Protein AF-A0A797M3N9-F1 (afdb_monomer)

Secondary structure (DSSP, 8-state):
-HHHHTT-----TT--EEEETTEEEES-----EEEEEEEEE-HHHHHHHHHHHHHTT--EEEEEE--TTTTSTTTTTHHHHHHHHHHHH-TT-SEEEEEESSPPHHHHHHHHHHHHT-SS-EEEEETT-S--PPPBTTEEE-SSHHHHHHHHHHTTT--GGGS------HHHHHHHHHTS-TT-----

Solvent-accessible surface area (backbone atoms only — not comparable to full-atom values): 10200 Å² total; per-residue (Å²): 106,73,43,60,78,68,77,40,90,63,63,26,76,79,47,46,24,27,26,57,85,78,42,60,42,84,55,57,73,100,60,44,74,39,38,36,24,37,40,20,32,27,43,69,58,42,51,51,27,49,50,40,22,30,70,56,74,32,22,44,32,33,32,47,25,26,4,62,56,27,42,31,71,92,56,51,24,54,47,57,55,51,50,49,55,51,46,68,67,33,89,59,32,59,35,40,34,41,37,29,55,73,50,32,70,73,28,45,51,54,52,50,57,54,42,62,73,38,94,42,44,31,32,39,24,49,34,88,49,96,72,66,71,80,67,51,89,48,33,38,57,21,61,39,50,67,54,32,20,51,54,54,32,44,74,73,68,52,58,74,89,79,46,80,80,72,75,80,60,57,68,60,52,51,55,54,53,72,72,49,56,99,83,58,87,73,90,131

Radius of gyration: 17.81 Å; Cα contacts (8 Å, |Δi|>4): 380; chains: 1; bounding box: 41×42×50 Å

Organism: Escherichia coli (NCBI:txid562)

pLDDT: mean 94.71, std 5.01, range [71.0, 98.94]

Foldseek 3Di:
DVCVVVLHQDQDPQQQWWQAQNDIDHDADNAAAAAEEEEDLDHVQLRLLRVLLRQFVHHYNIHRHNHVCLLEPVNLVSNVLSVLVVLLPDPRHQEYEYEHEAGDPNSVVVSVVSQVPRPHQYEYEHEPDPDDDCADVSYHYDHGSNRSSLVRNVSVVDDPVPHDSVDDPVVVVVVVVVVDDPPRPDDD

Sequence (188 aa):
HLAHEKGLLMMGPDCGTAIINGAALCFGNAVRRGNIGIIGASGTGSQELSVRIHEFGGGISQLIGTGGRDMSEKIGGLMMLDAISMLEADPQTEIITLISKPPAPAVARKVLERARTCHKPVVVCFLGRESTPADEEGLQFARGTKEAALKAVLLTGVKKESLDLHPLNWQLIEEVRSRLTPQQKYIR

Structure (mmCIF, N/CA/C/O backbone):
data_AF-A0A797M3N9-F1
#
_entry.id   AF-A0A797M3N9-F1
#
loop_
_atom_site.group_PDB
_atom_site.id
_atom_site.type_symbol
_atom_site.label_atom_id
_atom_site.label_alt_id
_atom_site.label_comp_id
_atom_site.label_asym_id
_atom_site.label_entity_id
_atom_site.label_seq_id
_atom_site.pdbx_PDB_ins_code
_atom_site.Cartn_x
_atom_site.Cartn_y
_atom_site.Cartn_z
_atom_site.occupancy
_atom_site.B_iso_or_equiv
_atom_site.auth_seq_id
_atom_site.auth_comp_id
_atom_site.auth_asym_id
_atom_site.auth_atom_id
_atom_site.pdbx_PDB_model_num
ATOM 1 N N . HIS A 1 1 ? -12.343 18.740 3.114 1.00 77.38 1 HIS A N 1
ATOM 2 C CA . HIS A 1 1 ? -12.565 19.185 4.503 1.00 77.38 1 HIS A CA 1
ATOM 3 C C . HIS A 1 1 ? -13.876 18.645 5.071 1.00 77.38 1 HIS A C 1
ATOM 5 O O . HIS A 1 1 ? -13.783 17.814 5.955 1.00 77.38 1 HIS A O 1
ATOM 11 N N . LEU A 1 2 ? -15.054 18.939 4.500 1.00 92.88 2 LEU A N 1
ATOM 12 C CA . LEU A 1 2 ? -16.351 18.480 5.045 1.00 92.88 2 LEU A CA 1
ATOM 13 C C . LEU A 1 2 ? -16.461 16.975 5.384 1.00 92.88 2 LEU A C 1
ATOM 15 O O . LEU A 1 2 ? -16.989 16.627 6.433 1.00 92.88 2 LEU A O 1
ATOM 19 N N . ALA A 1 3 ? -15.998 16.076 4.505 1.00 92.25 3 ALA A N 1
ATOM 20 C CA . ALA A 1 3 ? -16.056 14.633 4.771 1.00 92.25 3 ALA A CA 1
ATOM 21 C C . ALA A 1 3 ? -15.186 14.238 5.977 1.00 92.25 3 ALA A C 1
ATOM 23 O O . ALA A 1 3 ? -15.682 13.607 6.903 1.00 92.25 3 ALA A O 1
ATOM 24 N N . HIS A 1 4 ? -13.937 14.712 6.005 1.00 90.75 4 HIS A N 1
ATOM 25 C CA . HIS A 1 4 ? -13.000 14.524 7.115 1.00 90.75 4 HIS A CA 1
ATOM 26 C C . HIS A 1 4 ? -13.569 15.035 8.447 1.00 90.75 4 HIS A C 1
ATOM 28 O O . HIS A 1 4 ? -13.583 14.309 9.434 1.00 90.75 4 HIS A O 1
ATOM 34 N N . GLU A 1 5 ? -14.133 16.246 8.463 1.00 93.75 5 GLU A N 1
ATOM 35 C CA . GLU A 1 5 ? -14.768 16.834 9.656 1.00 93.75 5 GLU A CA 1
ATOM 36 C C . GLU A 1 5 ? -15.951 16.006 10.175 1.00 93.75 5 GLU A C 1
ATOM 38 O O . GLU A 1 5 ? -16.278 16.051 11.358 1.00 93.75 5 GLU A O 1
ATOM 43 N N . LYS A 1 6 ? -16.599 15.238 9.294 1.00 94.56 6 LYS A N 1
ATOM 44 C CA . LYS A 1 6 ? -17.698 14.327 9.632 1.00 94.56 6 LYS A CA 1
ATOM 45 C C . LYS A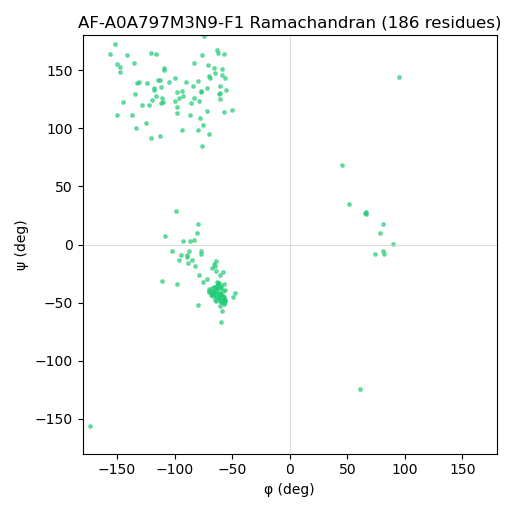 1 6 ? -17.235 12.896 9.923 1.00 94.56 6 LYS A C 1
ATOM 47 O O . LYS A 1 6 ? -18.088 12.038 10.129 1.00 94.56 6 LYS A O 1
ATOM 52 N N . GLY A 1 7 ? -15.929 12.623 9.911 1.00 90.38 7 GLY A N 1
ATOM 53 C CA . GLY A 1 7 ? -15.390 11.269 10.060 1.00 90.38 7 GLY A CA 1
ATOM 54 C C . GLY A 1 7 ? -15.758 10.337 8.900 1.00 90.38 7 GLY A C 1
ATOM 55 O O . GLY A 1 7 ? -15.871 9.129 9.087 1.00 90.38 7 GLY A O 1
ATOM 56 N N . LEU A 1 8 ? -15.996 10.891 7.709 1.00 93.38 8 LEU A N 1
ATOM 57 C CA . LEU A 1 8 ? -16.347 10.146 6.504 1.00 93.38 8 LEU A CA 1
ATOM 58 C C . LEU A 1 8 ? -15.158 10.070 5.549 1.00 93.38 8 LEU A C 1
ATOM 60 O O . LEU A 1 8 ? -14.476 11.064 5.293 1.00 93.38 8 LEU A O 1
ATOM 64 N N . LEU A 1 9 ? -14.980 8.900 4.939 1.00 90.94 9 LEU A N 1
ATOM 65 C CA . LEU A 1 9 ? -14.020 8.707 3.862 1.00 90.94 9 LEU A CA 1
ATOM 66 C C . LEU A 1 9 ? -14.595 9.244 2.544 1.00 90.94 9 LEU A C 1
ATOM 68 O O . LEU A 1 9 ? -15.648 8.800 2.085 1.00 90.94 9 LEU A O 1
ATOM 72 N N . MET A 1 10 ? -13.879 10.166 1.902 1.00 93.94 10 MET A N 1
ATOM 73 C CA . MET A 1 10 ? -14.192 10.646 0.556 1.00 93.94 10 MET A CA 1
ATOM 74 C C . MET A 1 10 ? -13.100 10.196 -0.409 1.00 93.94 10 MET A C 1
ATOM 76 O O . MET A 1 10 ? -12.102 10.889 -0.594 1.00 93.94 10 MET A O 1
ATOM 80 N N . MET A 1 11 ? -13.304 9.048 -1.055 1.00 93.31 11 MET A N 1
ATOM 81 C CA . MET A 1 11 ? -12.425 8.599 -2.137 1.00 93.31 11 MET A CA 1
ATOM 82 C C . MET A 1 11 ? -12.396 9.680 -3.224 1.00 93.31 11 MET A C 1
ATOM 84 O O . MET A 1 11 ? -13.431 10.020 -3.802 1.00 93.31 11 MET A O 1
ATOM 88 N N . GLY A 1 12 ? -11.229 10.297 -3.422 1.00 89.44 12 GLY A N 1
ATOM 89 C CA . GLY A 1 12 ? -11.108 11.530 -4.188 1.00 89.44 12 GLY A CA 1
ATOM 90 C C . GLY A 1 12 ? -11.530 11.387 -5.655 1.00 89.44 12 GLY A C 1
ATOM 91 O O . GLY A 1 12 ? -11.621 10.282 -6.189 1.00 89.44 12 GLY A O 1
ATOM 92 N N . PRO A 1 13 ? -11.754 12.512 -6.354 1.00 88.19 13 PRO A N 1
ATOM 93 C CA . PRO A 1 13 ? -12.007 12.494 -7.792 1.00 88.19 13 PRO A CA 1
ATOM 94 C C . PRO A 1 13 ? -10.859 11.789 -8.526 1.00 88.19 13 PRO A C 1
ATOM 96 O O . PRO A 1 13 ? -9.697 11.962 -8.148 1.00 88.19 13 PRO A O 1
ATOM 99 N N . ASP A 1 14 ? -11.195 11.040 -9.580 1.00 88.62 14 ASP A N 1
ATOM 100 C CA . ASP A 1 14 ? -10.261 10.153 -10.295 1.00 88.62 14 ASP A CA 1
ATOM 101 C C . ASP A 1 14 ? -9.764 8.959 -9.442 1.00 88.62 14 ASP A C 1
ATOM 103 O O . ASP A 1 14 ? -8.678 8.414 -9.642 1.00 88.62 14 ASP A O 1
ATOM 107 N N . CYS A 1 15 ? -10.551 8.534 -8.446 1.00 93.31 15 CYS A N 1
ATOM 108 C CA . CYS A 1 15 ? -10.376 7.240 -7.792 1.00 93.31 15 CYS A CA 1
ATOM 109 C C . CYS A 1 15 ? -10.985 6.132 -8.666 1.00 93.31 15 CYS A C 1
ATOM 111 O O . CYS A 1 15 ? -12.194 5.907 -8.667 1.00 93.31 15 CYS A O 1
ATOM 113 N N . GLY A 1 16 ? -10.132 5.450 -9.431 1.00 93.69 16 GLY A N 1
ATOM 114 C CA . GLY A 1 16 ? -10.549 4.357 -10.313 1.00 93.69 16 GLY A CA 1
ATOM 115 C C . GLY A 1 16 ? -10.561 2.966 -9.674 1.00 93.69 16 GLY A C 1
ATOM 116 O O . GLY A 1 16 ? -11.067 2.044 -10.303 1.00 93.69 16 GLY A O 1
ATOM 117 N N . THR A 1 17 ? -10.009 2.791 -8.468 1.00 96.88 17 THR A N 1
ATOM 118 C CA . THR A 1 17 ? -9.777 1.465 -7.868 1.00 96.88 17 THR A CA 1
ATOM 119 C C . THR A 1 17 ? -9.979 1.491 -6.359 1.00 96.88 17 THR A C 1
ATOM 121 O O . THR A 1 17 ? -9.280 2.222 -5.656 1.00 96.88 17 THR A O 1
ATOM 124 N N . ALA A 1 18 ? -10.882 0.641 -5.871 1.00 97.88 18 ALA A N 1
ATOM 125 C CA . ALA A 1 18 ? -11.017 0.282 -4.462 1.00 97.88 18 ALA A CA 1
ATOM 126 C C . ALA A 1 18 ? -11.492 -1.177 -4.320 1.00 97.88 18 ALA A C 1
ATOM 128 O O . ALA A 1 18 ? -12.165 -1.708 -5.204 1.00 97.88 18 ALA A O 1
ATOM 129 N N . ILE A 1 19 ? -11.148 -1.819 -3.203 1.00 98.38 19 ILE A N 1
ATOM 130 C CA . ILE A 1 19 ? -11.667 -3.129 -2.784 1.00 98.38 19 ILE A CA 1
ATOM 131 C C . ILE A 1 19 ? -12.042 -3.005 -1.311 1.00 98.38 19 ILE A C 1
ATOM 133 O O . ILE A 1 19 ? -11.170 -3.047 -0.446 1.00 98.38 19 ILE A O 1
ATOM 137 N N . ILE A 1 20 ? -13.327 -2.836 -1.018 1.00 97.69 20 ILE A N 1
ATOM 138 C CA . ILE A 1 20 ? -13.819 -2.604 0.342 1.00 97.69 20 ILE A CA 1
ATOM 139 C C . ILE A 1 20 ? -14.616 -3.823 0.786 1.00 97.69 20 ILE A C 1
ATOM 141 O O . ILE A 1 20 ? -15.569 -4.216 0.119 1.00 97.69 20 ILE A O 1
ATOM 145 N N . ASN A 1 21 ? -14.209 -4.461 1.884 1.00 95.69 21 ASN A N 1
ATOM 146 C CA . ASN A 1 21 ? -14.794 -5.715 2.376 1.00 95.69 21 ASN A CA 1
ATOM 147 C C . ASN A 1 21 ? -14.875 -6.812 1.295 1.00 95.69 21 ASN A C 1
ATOM 149 O O . ASN A 1 21 ? -15.816 -7.599 1.246 1.00 95.69 21 ASN A O 1
ATOM 153 N N . GLY A 1 22 ? -13.885 -6.846 0.397 1.00 96.00 22 GLY A N 1
ATOM 154 C CA . GLY A 1 22 ? -13.826 -7.781 -0.728 1.00 96.00 22 GLY A CA 1
ATOM 155 C C . GLY A 1 22 ? -14.655 -7.373 -1.950 1.00 96.00 22 GLY A C 1
ATOM 156 O O . GLY A 1 22 ? -14.503 -7.992 -2.999 1.00 96.00 22 GLY A O 1
ATOM 157 N N . ALA A 1 23 ? -15.475 -6.323 -1.861 1.00 96.94 23 ALA A N 1
ATOM 158 C CA . ALA A 1 23 ? -16.218 -5.789 -2.995 1.00 96.94 23 ALA A CA 1
ATOM 159 C C . ALA A 1 23 ? -15.358 -4.791 -3.780 1.00 96.94 23 ALA A C 1
ATOM 161 O O . ALA A 1 23 ? -14.894 -3.786 -3.237 1.00 96.94 23 ALA A O 1
ATOM 162 N N . ALA A 1 24 ? -15.157 -5.060 -5.069 1.00 96.25 24 ALA A N 1
ATOM 163 C CA . ALA A 1 24 ? -14.509 -4.121 -5.974 1.00 96.25 24 ALA A CA 1
ATOM 164 C C . ALA A 1 24 ? -15.440 -2.938 -6.284 1.00 96.25 24 ALA A C 1
ATOM 166 O O . ALA A 1 24 ? -16.613 -3.130 -6.603 1.00 96.25 24 ALA A O 1
ATOM 167 N N . LEU A 1 25 ? -14.899 -1.721 -6.233 1.00 95.81 25 LEU A N 1
ATOM 168 C CA . LEU A 1 25 ? -15.570 -0.502 -6.679 1.00 95.81 25 LEU A CA 1
ATOM 169 C C . LEU A 1 25 ? -14.779 0.073 -7.861 1.00 95.81 25 LEU A C 1
ATOM 171 O O . LEU A 1 25 ? -13.564 0.260 -7.758 1.00 95.81 25 LEU A O 1
ATOM 175 N N . CYS A 1 26 ? -15.468 0.350 -8.971 1.00 95.19 26 CYS A N 1
ATOM 176 C CA . CYS A 1 26 ? -14.861 0.698 -10.263 1.00 95.19 26 CYS A CA 1
ATOM 177 C C . CYS A 1 26 ? -13.968 -0.439 -10.807 1.00 95.19 26 CYS A C 1
ATOM 179 O O . CYS A 1 26 ? -14.441 -1.562 -10.976 1.00 95.19 26 CYS A O 1
ATOM 181 N N . PHE A 1 27 ? -12.696 -0.168 -11.110 1.00 94.94 27 PHE A N 1
ATOM 182 C CA . PHE A 1 27 ? -11.745 -1.175 -11.571 1.00 94.94 27 PHE A CA 1
ATOM 183 C C . PHE A 1 27 ? -11.092 -1.854 -10.370 1.00 94.94 27 PHE A C 1
ATOM 185 O O . PHE A 1 27 ? -10.287 -1.241 -9.669 1.00 94.94 27 PHE A O 1
ATOM 192 N N . GLY A 1 28 ? -11.401 -3.130 -10.158 1.00 92.56 28 GLY A N 1
ATOM 193 C CA . GLY A 1 28 ? -10.793 -3.954 -9.120 1.00 92.56 28 GLY A CA 1
ATOM 194 C C . GLY A 1 28 ? -10.539 -5.373 -9.610 1.00 92.56 28 GLY A C 1
ATOM 195 O O . GLY A 1 28 ? -11.080 -5.808 -10.626 1.00 92.56 28 GLY A O 1
ATOM 196 N N . ASN A 1 29 ? -9.690 -6.088 -8.881 1.00 95.06 29 ASN A N 1
ATOM 197 C CA . ASN A 1 29 ? -9.222 -7.411 -9.263 1.00 95.06 29 ASN A CA 1
ATOM 198 C C . ASN A 1 29 ? -9.783 -8.437 -8.274 1.00 95.06 29 ASN A C 1
ATOM 200 O O . ASN A 1 29 ? -9.838 -8.173 -7.072 1.00 95.06 29 ASN A O 1
ATOM 204 N N . ALA A 1 30 ? -10.179 -9.613 -8.764 1.00 96.50 30 AL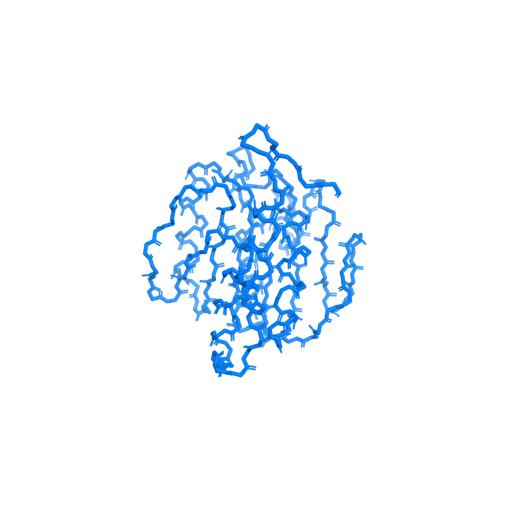A A N 1
ATOM 205 C CA . ALA A 1 30 ? -10.550 -10.730 -7.903 1.00 96.50 30 ALA A CA 1
ATOM 206 C C . ALA A 1 30 ? -9.285 -11.274 -7.219 1.00 96.50 30 ALA A C 1
ATOM 208 O O . ALA A 1 30 ? -8.537 -12.061 -7.794 1.00 96.50 30 ALA A O 1
ATOM 209 N N . VAL A 1 31 ? -9.022 -10.800 -6.003 1.00 97.75 31 VAL A N 1
ATOM 210 C CA . VAL A 1 31 ? -7.853 -11.165 -5.194 1.00 97.75 31 VAL A CA 1
ATOM 211 C C . VAL A 1 31 ? -8.282 -11.875 -3.915 1.00 97.75 31 VAL A C 1
ATOM 213 O O . VAL A 1 31 ? -9.445 -11.845 -3.513 1.00 97.75 31 VAL A O 1
ATOM 216 N N . ARG A 1 32 ? -7.327 -12.542 -3.263 1.00 97.56 32 ARG A N 1
ATOM 217 C CA . ARG A 1 32 ? -7.591 -13.306 -2.040 1.00 97.56 32 ARG A CA 1
ATOM 218 C C . ARG A 1 32 ? -7.906 -12.339 -0.907 1.00 97.56 32 ARG A C 1
ATOM 220 O O . ARG A 1 32 ? -7.289 -11.279 -0.826 1.00 97.56 32 ARG A O 1
ATOM 227 N N . ARG A 1 33 ? -8.828 -12.716 -0.020 1.00 98.25 33 ARG A N 1
ATOM 228 C CA . ARG A 1 33 ? -8.984 -12.047 1.279 1.00 98.25 33 ARG A CA 1
ATOM 229 C C . ARG A 1 33 ? -7.783 -12.378 2.163 1.00 98.25 33 ARG A C 1
ATOM 231 O O . ARG A 1 33 ? -7.250 -13.480 2.076 1.00 98.25 33 ARG A O 1
ATOM 238 N N . GLY A 1 34 ? -7.360 -11.425 2.982 1.00 98.19 34 GLY A N 1
ATOM 239 C CA . GLY A 1 34 ? -6.252 -11.589 3.921 1.00 98.19 34 GLY A CA 1
ATOM 240 C C . GLY A 1 34 ? -6.116 -10.378 4.835 1.00 98.19 34 GLY A C 1
ATOM 241 O O . GLY A 1 34 ? -7.089 -9.653 5.029 1.00 98.19 34 GLY A O 1
ATOM 242 N N . ASN A 1 35 ? -4.918 -10.176 5.373 1.00 98.69 35 ASN A N 1
ATOM 243 C CA . ASN A 1 35 ? -4.606 -9.212 6.428 1.00 98.69 35 ASN A CA 1
ATOM 244 C C . ASN A 1 35 ? -3.784 -7.997 5.954 1.00 98.69 35 ASN A C 1
ATOM 246 O O . ASN A 1 35 ? -3.354 -7.189 6.778 1.00 98.69 35 ASN A O 1
ATOM 250 N N . ILE A 1 36 ? -3.553 -7.846 4.644 1.00 98.88 36 ILE A N 1
ATOM 251 C CA . ILE A 1 36 ? -2.793 -6.717 4.092 1.00 98.88 36 ILE A CA 1
ATOM 252 C C . ILE A 1 36 ? -3.755 -5.642 3.584 1.00 98.88 36 ILE A C 1
ATOM 254 O O . ILE A 1 36 ? -4.524 -5.859 2.647 1.00 98.88 36 ILE A O 1
ATOM 258 N N . GLY A 1 37 ? -3.678 -4.458 4.175 1.00 98.88 37 GLY A N 1
ATOM 259 C CA . GLY A 1 37 ? -4.395 -3.274 3.734 1.00 98.88 37 GLY A CA 1
ATOM 260 C C . GLY A 1 37 ? -3.576 -2.460 2.734 1.00 98.88 37 GLY A C 1
ATOM 261 O O . GLY A 1 37 ? -2.372 -2.291 2.904 1.00 98.88 37 GLY A O 1
ATOM 262 N N . ILE A 1 38 ? -4.210 -1.927 1.693 1.00 98.88 38 ILE A N 1
ATOM 263 C CA . ILE A 1 38 ? -3.585 -1.058 0.690 1.00 98.88 38 ILE A CA 1
ATOM 264 C C . ILE A 1 38 ? -4.254 0.316 0.726 1.00 98.88 38 ILE A C 1
ATOM 266 O O . ILE A 1 38 ? -5.480 0.416 0.707 1.00 98.88 38 ILE A O 1
ATOM 270 N N . ILE A 1 39 ? -3.452 1.380 0.695 1.00 98.81 39 ILE A N 1
ATOM 271 C CA . ILE A 1 39 ? -3.923 2.758 0.526 1.00 98.81 39 ILE A CA 1
ATOM 272 C C . ILE A 1 39 ? -3.255 3.350 -0.711 1.00 98.81 39 ILE A C 1
ATOM 274 O O . ILE A 1 39 ? -2.028 3.427 -0.792 1.00 98.81 39 ILE A O 1
ATOM 278 N N . GLY A 1 40 ? -4.064 3.749 -1.691 1.00 97.94 40 GLY A N 1
ATOM 279 C CA . GLY A 1 40 ? -3.593 4.041 -3.038 1.00 97.94 40 GLY A CA 1
ATOM 280 C C . GLY A 1 40 ? -4.021 5.394 -3.594 1.00 97.94 40 GLY A C 1
ATOM 281 O O . GLY A 1 40 ? -5.198 5.619 -3.861 1.00 97.94 40 GLY A O 1
ATOM 282 N N . ALA A 1 41 ? -3.047 6.246 -3.926 1.00 97.31 41 ALA A N 1
ATOM 283 C CA . ALA A 1 41 ? -3.235 7.420 -4.792 1.00 97.31 41 ALA A CA 1
ATOM 284 C C . ALA A 1 41 ? -2.796 7.131 -6.248 1.00 97.31 41 ALA A C 1
ATOM 286 O O . ALA A 1 41 ? -2.314 8.006 -6.970 1.00 97.31 41 ALA A O 1
ATOM 287 N N . SER A 1 42 ? -2.895 5.866 -6.670 1.00 95.12 42 SER A N 1
ATOM 288 C CA . SER A 1 42 ? -2.571 5.381 -8.0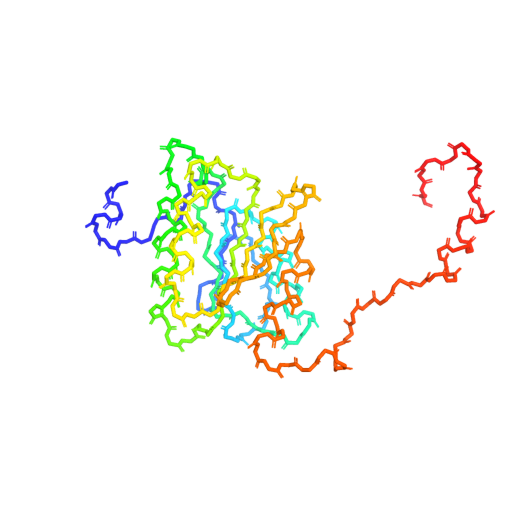17 1.00 95.12 42 SER A CA 1
ATOM 289 C C . SER A 1 42 ? -3.449 4.174 -8.348 1.00 95.12 42 SER A C 1
ATOM 291 O O . SER A 1 42 ? -3.273 3.128 -7.730 1.00 95.12 42 SER A O 1
ATOM 293 N N . GLY A 1 43 ? -4.383 4.295 -9.299 1.00 95.25 43 GLY A N 1
ATOM 294 C CA . GLY A 1 43 ? -5.329 3.219 -9.641 1.00 95.25 43 GLY A CA 1
ATOM 295 C C . GLY A 1 43 ? -4.628 1.940 -10.105 1.00 95.25 43 GLY A C 1
ATOM 296 O O . GLY A 1 43 ? -4.587 0.952 -9.376 1.00 95.25 43 GLY A O 1
ATOM 297 N N . THR A 1 44 ? -3.964 1.991 -11.263 1.00 95.62 44 THR A N 1
ATOM 298 C CA . THR A 1 44 ? -3.242 0.834 -11.825 1.00 95.62 44 THR A CA 1
ATOM 299 C C . THR A 1 44 ? -2.098 0.354 -10.935 1.00 95.62 44 THR A C 1
ATOM 301 O O . THR A 1 44 ? -1.858 -0.847 -10.847 1.00 95.62 44 THR A O 1
ATOM 304 N N . GLY A 1 45 ? -1.428 1.264 -10.217 1.00 96.69 45 GLY A N 1
ATOM 305 C CA . GLY A 1 45 ? -0.435 0.885 -9.212 1.00 96.69 45 GLY A CA 1
ATOM 306 C C . GLY A 1 45 ? -1.044 0.022 -8.103 1.00 96.69 45 GLY A C 1
ATOM 307 O O . GLY A 1 45 ? -0.461 -0.992 -7.733 1.00 96.69 45 GLY A O 1
ATOM 308 N N . SER A 1 46 ? -2.233 0.388 -7.615 1.00 98.00 46 SER A N 1
ATOM 309 C CA . SER A 1 46 ? -2.941 -0.369 -6.576 1.00 98.00 46 SER A CA 1
ATOM 310 C C . SER A 1 46 ? -3.461 -1.709 -7.094 1.00 98.00 46 SER A C 1
ATOM 312 O O . SER A 1 46 ? -3.369 -2.705 -6.381 1.00 98.00 46 SER A O 1
ATOM 314 N N . GLN A 1 47 ? -3.951 -1.761 -8.340 1.00 98.12 47 GLN A N 1
ATOM 315 C CA . GLN A 1 47 ? -4.346 -3.018 -8.982 1.00 98.12 47 GLN A CA 1
ATOM 316 C C . GLN A 1 47 ? -3.159 -3.980 -9.086 1.00 98.12 47 GLN A C 1
ATOM 318 O O . GLN A 1 47 ? -3.247 -5.101 -8.588 1.00 98.12 47 GLN A O 1
ATOM 323 N N . GLU A 1 48 ? -2.036 -3.530 -9.651 1.00 97.81 48 GLU A N 1
ATOM 324 C CA . GLU A 1 48 ? -0.816 -4.336 -9.771 1.00 97.81 48 GLU A CA 1
ATOM 325 C C . GLU A 1 48 ? -0.336 -4.815 -8.398 1.00 97.81 48 GLU A C 1
ATOM 327 O O . GLU A 1 48 ? -0.078 -5.999 -8.211 1.00 97.81 48 GLU A O 1
ATOM 332 N N . LEU A 1 49 ? -0.272 -3.921 -7.407 1.00 98.38 49 LEU A N 1
ATOM 333 C CA . LEU A 1 49 ? 0.127 -4.277 -6.046 1.00 98.38 49 LEU A CA 1
ATOM 334 C C . LEU A 1 49 ? -0.784 -5.360 -5.444 1.00 98.38 49 LEU A C 1
ATOM 336 O O . LEU A 1 49 ? -0.283 -6.328 -4.876 1.00 98.38 49 LEU A O 1
ATOM 340 N N . SER A 1 50 ? -2.106 -5.236 -5.606 1.00 98.56 50 SER A N 1
ATOM 341 C CA . SER A 1 50 ? -3.064 -6.230 -5.106 1.00 98.56 50 SER A CA 1
ATOM 342 C C . SER A 1 50 ? -2.890 -7.602 -5.765 1.00 98.56 50 SER A C 1
ATOM 344 O O . SER A 1 50 ? -2.957 -8.628 -5.087 1.00 98.56 50 SER A O 1
ATOM 346 N N . VAL A 1 51 ? -2.600 -7.626 -7.071 1.00 98.06 51 VAL A N 1
ATOM 347 C CA . VAL A 1 51 ? -2.335 -8.861 -7.816 1.00 98.06 51 VAL A CA 1
ATOM 348 C C . VAL A 1 51 ? -1.010 -9.473 -7.401 1.00 98.06 51 VAL A C 1
ATOM 350 O O . VAL A 1 51 ? -0.963 -10.679 -7.226 1.00 98.06 51 VAL A O 1
ATOM 353 N N . ARG A 1 52 ? 0.045 -8.682 -7.188 1.00 97.50 52 ARG A N 1
ATOM 354 C CA . ARG A 1 52 ? 1.342 -9.198 -6.719 1.00 97.50 52 ARG A CA 1
ATOM 355 C C . ARG A 1 52 ? 1.265 -9.769 -5.310 1.00 97.50 52 ARG A C 1
ATOM 357 O O . ARG A 1 52 ? 1.830 -10.824 -5.050 1.00 97.50 52 ARG A O 1
ATOM 364 N N . ILE A 1 53 ? 0.537 -9.111 -4.408 1.00 98.31 53 ILE A N 1
ATOM 365 C CA . ILE A 1 53 ? 0.280 -9.658 -3.068 1.00 98.31 53 ILE A CA 1
ATOM 366 C C . ILE A 1 53 ? -0.463 -10.989 -3.184 1.00 98.31 53 ILE A C 1
ATOM 368 O O . ILE A 1 53 ? -0.090 -11.953 -2.519 1.00 98.31 53 ILE A O 1
ATOM 372 N N . HIS A 1 54 ? -1.471 -11.064 -4.060 1.00 97.31 54 HIS A N 1
ATOM 373 C CA . HIS A 1 54 ? -2.123 -12.328 -4.369 1.00 97.31 54 HIS A CA 1
ATOM 374 C C . HIS A 1 54 ? -1.102 -13.334 -4.929 1.00 97.31 54 HIS A C 1
ATOM 376 O O . HIS A 1 54 ? -0.906 -14.384 -4.344 1.00 97.31 54 HIS A O 1
ATOM 382 N N . GLU A 1 55 ? -0.389 -13.057 -6.006 1.00 95.50 55 GLU A N 1
ATOM 383 C CA . GLU A 1 55 ? 0.606 -13.960 -6.606 1.00 95.50 55 GLU A CA 1
ATOM 384 C C . GLU A 1 55 ? 1.584 -14.552 -5.570 1.00 95.50 55 GLU A C 1
ATOM 386 O O . GLU A 1 55 ? 1.778 -15.762 -5.537 1.00 95.50 55 GLU A O 1
ATOM 391 N N . PHE A 1 56 ? 2.064 -13.744 -4.620 1.00 96.19 56 PHE A N 1
ATOM 392 C CA . PHE A 1 56 ? 2.928 -14.181 -3.515 1.00 96.19 56 PHE A CA 1
ATOM 393 C C . PHE A 1 56 ? 2.202 -14.860 -2.337 1.00 96.19 56 PHE A C 1
ATOM 395 O O . PHE A 1 56 ? 2.744 -14.973 -1.245 1.00 96.19 56 PHE A O 1
ATOM 402 N N . GLY A 1 57 ? 0.967 -15.318 -2.518 1.00 94.25 57 GLY A N 1
ATOM 403 C CA . GLY A 1 57 ? 0.215 -16.065 -1.502 1.00 94.25 57 GLY A CA 1
ATOM 404 C C . GLY A 1 57 ? -0.457 -15.215 -0.416 1.00 94.25 57 GLY A C 1
ATOM 405 O O . GLY A 1 57 ? -1.243 -15.753 0.359 1.00 94.25 57 GLY A O 1
ATOM 406 N N . GLY A 1 58 ? -0.236 -13.899 -0.389 1.00 96.94 58 GLY A N 1
ATOM 407 C CA . GLY A 1 58 ? -0.910 -12.977 0.527 1.00 96.94 58 GLY A CA 1
ATOM 408 C C . GLY A 1 58 ? -2.367 -12.684 0.151 1.00 96.94 58 GLY A C 1
ATOM 409 O O . GLY A 1 58 ? -2.900 -13.162 -0.856 1.00 96.94 58 GLY A O 1
ATOM 410 N N . GLY A 1 59 ? -3.033 -11.859 0.956 1.00 97.94 59 GLY A N 1
ATOM 411 C CA . GLY A 1 59 ? -4.421 -11.469 0.717 1.00 97.94 59 GLY A CA 1
ATOM 412 C C . GLY A 1 59 ? -4.742 -10.074 1.236 1.00 97.94 59 GLY A C 1
ATOM 413 O O . GLY A 1 59 ? -4.087 -9.567 2.144 1.00 97.94 59 GLY A O 1
ATOM 414 N N . ILE A 1 60 ? -5.765 -9.465 0.643 1.00 98.75 60 ILE A N 1
ATOM 415 C CA . ILE A 1 60 ? -6.149 -8.076 0.877 1.00 98.75 60 ILE A CA 1
ATOM 416 C C . ILE A 1 60 ? -7.267 -7.995 1.915 1.00 98.75 60 ILE A C 1
ATOM 418 O O . ILE A 1 60 ? -8.325 -8.610 1.735 1.00 98.75 60 ILE A O 1
ATOM 422 N N . SER A 1 61 ? -7.053 -7.204 2.968 1.00 98.75 61 SER A N 1
ATOM 423 C CA . SER A 1 61 ? -8.091 -6.821 3.932 1.00 98.75 61 SER A CA 1
ATOM 424 C C . SER A 1 61 ? -8.942 -5.692 3.355 1.00 98.75 61 SER A C 1
ATOM 426 O O . SER A 1 61 ? -10.158 -5.820 3.237 1.00 98.75 61 SER A O 1
ATOM 428 N N . GLN A 1 62 ? -8.314 -4.617 2.894 1.00 98.62 62 GLN A N 1
ATOM 429 C CA . GLN A 1 62 ? -8.956 -3.472 2.256 1.00 98.62 62 GLN A CA 1
ATOM 430 C C . GLN A 1 62 ? -8.011 -2.885 1.205 1.00 98.62 62 GLN A C 1
ATOM 432 O O . GLN A 1 62 ? -6.796 -2.906 1.375 1.00 98.62 62 GLN A O 1
ATOM 437 N N . LEU A 1 63 ? -8.556 -2.315 0.136 1.00 98.69 63 LEU A N 1
ATOM 438 C CA . LEU A 1 63 ? -7.839 -1.440 -0.786 1.00 98.69 63 LEU A CA 1
ATOM 439 C C . LEU A 1 63 ? -8.620 -0.132 -0.869 1.00 98.69 63 LEU A C 1
ATOM 441 O O . LEU A 1 63 ? -9.671 -0.067 -1.506 1.00 98.69 63 LEU A O 1
ATOM 445 N N . ILE A 1 64 ? -8.100 0.906 -0.222 1.00 98.50 64 ILE A N 1
ATOM 446 C CA . ILE A 1 64 ? -8.704 2.235 -0.185 1.00 98.50 64 ILE A CA 1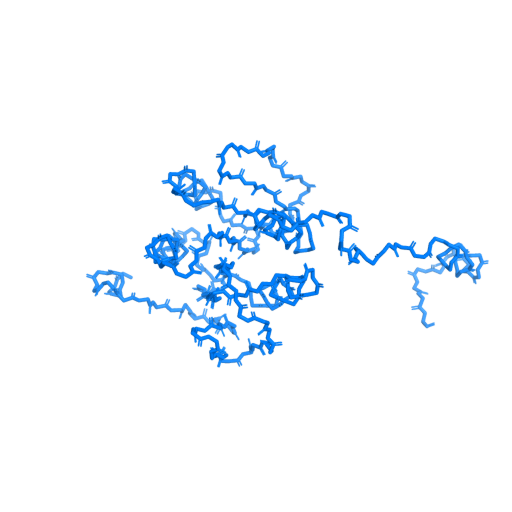
ATOM 447 C C . ILE A 1 64 ? -8.025 3.123 -1.226 1.00 98.50 64 ILE A C 1
ATOM 449 O O . ILE A 1 64 ? -6.852 3.476 -1.098 1.00 98.50 64 ILE A O 1
ATOM 453 N N . GLY A 1 65 ? -8.771 3.513 -2.258 1.00 98.00 65 GLY A N 1
ATOM 454 C CA . GLY A 1 65 ? -8.318 4.509 -3.221 1.00 98.00 65 GLY A CA 1
ATOM 455 C C . GLY A 1 65 ? -8.564 5.931 -2.710 1.00 98.00 65 GLY A C 1
ATOM 456 O O . GLY A 1 65 ? -9.690 6.292 -2.384 1.00 98.00 65 GLY A O 1
ATOM 457 N N . THR A 1 66 ? -7.531 6.773 -2.671 1.00 97.00 66 THR A N 1
ATOM 458 C CA . THR A 1 66 ? -7.641 8.155 -2.159 1.00 97.00 66 THR A CA 1
ATOM 459 C C . THR A 1 66 ? -7.858 9.195 -3.262 1.00 97.00 66 THR A C 1
ATOM 461 O O . THR A 1 66 ? -8.277 10.318 -2.987 1.00 97.00 66 THR A O 1
ATOM 464 N N . GLY A 1 67 ? -7.644 8.807 -4.524 1.00 94.50 67 GLY A N 1
ATOM 465 C CA . GLY A 1 67 ? -7.732 9.669 -5.706 1.00 94.50 67 GLY A CA 1
ATOM 466 C C . GLY A 1 67 ? -6.373 10.249 -6.114 1.00 94.50 67 GLY A C 1
ATOM 467 O O . GLY A 1 67 ? -5.534 10.586 -5.279 1.00 94.50 67 GLY A O 1
ATOM 468 N N . GLY A 1 68 ? -6.136 10.390 -7.423 1.00 92.62 68 GLY A N 1
ATOM 469 C CA . GLY A 1 68 ? -4.800 10.679 -7.973 1.00 92.62 68 GLY A CA 1
ATOM 470 C C . GLY A 1 68 ? -4.179 12.026 -7.572 1.00 92.62 68 GLY A C 1
ATOM 471 O O . GLY A 1 68 ? -2.981 12.231 -7.758 1.00 92.62 68 GLY A O 1
ATOM 472 N N . ARG A 1 69 ? -4.974 12.950 -7.017 1.00 94.62 69 ARG A N 1
ATOM 473 C CA . ARG A 1 69 ? -4.532 14.290 -6.583 1.00 94.62 69 ARG A CA 1
ATOM 474 C C . ARG A 1 69 ? -4.325 14.417 -5.076 1.00 94.62 69 ARG A C 1
ATOM 476 O O . ARG A 1 69 ? -3.868 15.471 -4.635 1.00 94.62 69 ARG A O 1
ATOM 483 N N . ASP A 1 70 ? -4.652 13.389 -4.296 1.00 97.12 70 ASP A N 1
ATOM 484 C CA . ASP A 1 70 ? -4.611 13.451 -2.831 1.00 97.12 70 ASP A CA 1
ATOM 485 C C . ASP A 1 70 ? -3.209 13.809 -2.313 1.00 97.12 70 ASP A C 1
ATOM 487 O O . ASP A 1 70 ? -3.050 14.681 -1.467 1.00 97.12 70 ASP A O 1
ATOM 491 N N . MET A 1 71 ? -2.169 13.254 -2.941 1.00 96.94 71 MET A N 1
ATOM 492 C CA . MET A 1 71 ? -0.763 13.480 -2.579 1.00 96.94 71 MET A CA 1
ATOM 493 C C . MET A 1 71 ? -0.158 14.800 -3.110 1.00 96.94 71 MET A C 1
ATOM 495 O O . MET A 1 71 ? 1.060 14.996 -3.052 1.00 96.94 71 MET A O 1
ATOM 499 N N . SER A 1 72 ? -0.982 15.703 -3.651 1.00 96.62 72 SER A N 1
ATOM 500 C CA . SER A 1 72 ? -0.557 17.045 -4.072 1.00 96.62 72 SER A CA 1
ATOM 501 C C . SER A 1 72 ? -0.534 18.025 -2.899 1.00 96.62 72 SER A C 1
ATOM 503 O O . SER A 1 72 ? -1.281 17.866 -1.937 1.00 96.62 72 SER A O 1
ATOM 505 N N . GLU A 1 73 ? 0.263 19.090 -2.999 1.00 96.31 73 GLU A N 1
ATOM 506 C CA . GLU A 1 73 ? 0.330 20.136 -1.967 1.00 96.31 73 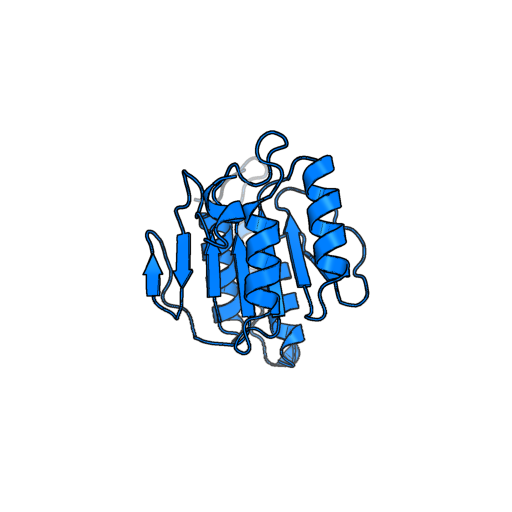GLU A CA 1
ATOM 507 C C . GLU A 1 73 ? -1.026 20.816 -1.723 1.00 96.31 73 GLU A C 1
ATOM 509 O O . GLU A 1 73 ? -1.383 21.091 -0.583 1.00 96.31 73 GLU A O 1
ATOM 514 N N . LYS A 1 74 ? -1.830 20.992 -2.781 1.00 95.88 74 LYS A N 1
ATOM 515 C CA . LYS A 1 74 ? -3.168 21.594 -2.695 1.00 95.88 74 LYS A CA 1
ATOM 516 C C . LYS A 1 74 ? -4.142 20.783 -1.830 1.00 95.88 74 LYS A C 1
ATOM 518 O O . LYS A 1 74 ? -5.033 21.372 -1.228 1.00 95.88 74 LYS A O 1
ATOM 523 N N . ILE A 1 75 ? -4.026 19.452 -1.825 1.00 95.50 75 ILE A N 1
ATOM 524 C CA . ILE A 1 75 ? -4.929 18.566 -1.069 1.00 95.50 75 ILE A CA 1
ATOM 525 C C . ILE A 1 75 ? -4.317 18.147 0.271 1.00 95.50 75 ILE A C 1
ATOM 527 O O . ILE A 1 75 ? -5.032 18.012 1.261 1.00 95.50 75 ILE A O 1
ATOM 531 N N . GLY A 1 76 ? -2.996 17.979 0.326 1.00 96.50 76 GLY A N 1
ATOM 532 C CA . GLY A 1 76 ? -2.271 17.751 1.573 1.00 96.50 76 GLY A CA 1
ATOM 533 C C . GLY A 1 76 ? -2.298 16.310 2.091 1.00 96.50 76 GLY A C 1
ATOM 534 O O . GLY A 1 76 ? -2.024 16.104 3.276 1.00 96.50 76 GLY A O 1
ATOM 535 N N . GLY A 1 77 ? -2.631 15.329 1.244 1.00 96.94 77 GLY A N 1
ATOM 536 C CA . GLY A 1 77 ? -2.677 13.905 1.599 1.00 96.94 77 GLY A CA 1
ATOM 537 C C . GLY A 1 77 ? -3.759 13.563 2.618 1.00 96.94 77 GLY A C 1
ATOM 538 O O . GLY A 1 77 ? -3.572 12.650 3.418 1.00 96.94 77 GLY A O 1
ATOM 539 N N . LEU A 1 78 ? -4.847 14.337 2.656 1.00 96.31 78 LEU A N 1
ATOM 540 C CA . LEU A 1 78 ? -5.877 14.224 3.687 1.00 96.31 78 LEU A CA 1
ATOM 541 C C . LEU A 1 78 ? -6.472 12.811 3.739 1.00 96.31 78 LEU A C 1
ATOM 543 O O . LEU A 1 78 ? -6.555 12.227 4.814 1.00 96.31 78 LEU A O 1
ATOM 547 N N . MET A 1 79 ? -6.824 12.241 2.584 1.00 97.00 79 MET A N 1
ATOM 548 C CA . MET A 1 79 ? -7.451 10.918 2.538 1.00 97.00 79 MET A CA 1
ATOM 549 C C . MET A 1 79 ? -6.449 9.793 2.783 1.00 97.00 79 MET A C 1
ATOM 551 O O . MET A 1 79 ? -6.811 8.798 3.401 1.00 97.00 79 MET A O 1
ATOM 555 N N . MET A 1 80 ? -5.188 9.947 2.372 1.00 98.12 80 MET A N 1
ATOM 556 C CA . MET A 1 80 ? -4.108 9.026 2.742 1.00 98.12 80 MET A CA 1
ATOM 557 C C . MET A 1 80 ? -3.956 8.928 4.267 1.00 98.12 80 MET A C 1
ATOM 559 O O . MET A 1 80 ? -3.880 7.830 4.806 1.00 98.12 80 MET A O 1
ATOM 563 N N . LEU A 1 81 ? -3.950 10.062 4.971 1.00 98.00 81 LEU A N 1
ATOM 564 C CA . LEU A 1 81 ? -3.802 10.107 6.431 1.00 98.00 81 LEU A CA 1
ATOM 565 C C . LEU A 1 81 ? -5.014 9.516 7.165 1.00 98.00 81 LEU A C 1
ATOM 567 O O . LEU A 1 81 ? -4.846 8.766 8.132 1.00 98.00 81 LEU A O 1
ATOM 571 N N . ASP A 1 82 ? -6.221 9.825 6.693 1.00 97.75 82 ASP A N 1
ATOM 572 C CA . ASP A 1 82 ? -7.453 9.256 7.243 1.00 97.75 82 ASP A CA 1
ATOM 573 C C . ASP A 1 82 ? -7.498 7.742 7.018 1.00 97.75 82 ASP A C 1
ATOM 575 O O . ASP A 1 82 ? -7.756 6.984 7.951 1.00 97.75 82 ASP A O 1
ATOM 579 N N . ALA A 1 83 ? -7.152 7.284 5.812 1.00 98.31 83 ALA A N 1
ATOM 580 C CA . ALA A 1 83 ? -7.106 5.867 5.484 1.00 98.31 83 ALA A CA 1
ATOM 581 C C . ALA A 1 83 ? -6.060 5.106 6.316 1.00 98.31 83 ALA A C 1
ATOM 583 O O . ALA A 1 83 ? -6.337 3.977 6.716 1.00 98.31 83 ALA A O 1
ATOM 584 N N . ILE A 1 84 ? -4.903 5.709 6.640 1.00 98.62 84 ILE A N 1
ATOM 585 C CA . ILE A 1 84 ? -3.934 5.092 7.566 1.00 98.62 84 ILE A CA 1
ATOM 586 C C . ILE A 1 84 ? -4.605 4.857 8.917 1.00 98.62 84 ILE A C 1
ATOM 588 O O . ILE A 1 84 ? -4.553 3.747 9.432 1.00 98.62 84 ILE A O 1
ATOM 592 N N . SER A 1 85 ? -5.287 5.867 9.462 1.00 98.12 85 SER A N 1
ATOM 593 C CA . SER A 1 85 ? -5.982 5.747 10.750 1.00 98.12 85 SER A CA 1
ATOM 594 C C . SER A 1 85 ? -7.104 4.705 10.716 1.00 98.12 85 SER A C 1
ATOM 596 O O . SER A 1 85 ? -7.272 3.953 11.672 1.00 98.12 85 SER A O 1
ATOM 598 N N . MET A 1 86 ? -7.837 4.609 9.604 1.00 97.75 86 MET A N 1
ATOM 599 C CA . MET A 1 86 ? -8.883 3.599 9.421 1.00 97.75 86 MET A CA 1
ATOM 600 C C . MET A 1 86 ? -8.317 2.176 9.387 1.00 97.75 86 MET A C 1
ATOM 602 O O . MET A 1 86 ? -8.825 1.305 10.086 1.00 97.75 86 MET A O 1
ATOM 606 N N . LEU A 1 87 ? -7.263 1.931 8.603 1.00 98.69 87 LEU A N 1
ATOM 607 C CA . LEU A 1 87 ? -6.642 0.605 8.515 1.00 98.69 87 LEU A CA 1
ATOM 608 C C . LEU A 1 87 ? -5.859 0.240 9.778 1.00 98.69 87 LEU A C 1
ATOM 610 O O . LEU A 1 87 ? -5.780 -0.927 10.156 1.00 98.69 87 LEU A O 1
ATOM 614 N N . GLU A 1 88 ? -5.319 1.233 10.476 1.00 98.69 88 GLU A N 1
ATOM 615 C CA . GLU A 1 88 ? -4.721 1.050 11.792 1.00 98.69 88 GLU A CA 1
ATOM 616 C C . GLU A 1 88 ? -5.762 0.613 12.836 1.00 98.69 88 GLU A C 1
ATOM 618 O O . GLU A 1 88 ? -5.467 -0.243 13.663 1.00 98.69 88 GLU A O 1
ATOM 623 N N . ALA A 1 89 ? -6.995 1.116 12.763 1.00 98.31 89 ALA A N 1
ATOM 624 C CA . ALA A 1 89 ? -8.085 0.695 13.645 1.00 98.31 89 ALA A CA 1
ATOM 625 C C . ALA A 1 89 ? -8.786 -0.606 13.201 1.00 98.31 89 ALA A C 1
ATOM 627 O O . ALA A 1 89 ? -9.461 -1.239 14.009 1.00 98.31 89 ALA A O 1
ATOM 628 N N . ASP A 1 90 ? -8.646 -1.016 11.937 1.00 98.56 90 ASP A N 1
ATOM 629 C CA . ASP A 1 90 ? -9.299 -2.213 11.397 1.00 98.56 90 ASP A CA 1
ATOM 630 C C . ASP A 1 90 ? -8.664 -3.506 11.949 1.00 98.56 90 ASP A C 1
ATOM 632 O O . ASP A 1 90 ? -7.511 -3.798 11.618 1.00 98.56 90 ASP A O 1
ATOM 636 N N . PRO A 1 91 ? -9.383 -4.326 12.740 1.00 98.19 91 PRO A N 1
ATOM 637 C CA . PRO A 1 91 ? -8.835 -5.559 13.304 1.00 98.19 91 PRO A CA 1
ATOM 638 C C . PRO A 1 91 ? -8.506 -6.623 12.247 1.00 98.19 91 PRO A C 1
ATOM 640 O O . PRO A 1 91 ? -7.771 -7.555 12.550 1.00 98.19 91 PRO A O 1
ATOM 643 N N . GLN A 1 92 ? -9.033 -6.512 11.021 1.00 98.25 92 GLN A N 1
ATOM 644 C CA . GLN A 1 92 ? -8.693 -7.431 9.929 1.00 98.25 92 GLN A CA 1
ATOM 645 C C . GLN A 1 92 ? -7.416 -7.035 9.187 1.00 98.25 92 GLN A C 1
ATOM 647 O O . GLN A 1 92 ? -6.910 -7.822 8.392 1.00 98.25 92 GLN A O 1
ATOM 652 N N . THR A 1 93 ? -6.909 -5.821 9.401 1.00 98.88 93 THR A N 1
ATOM 653 C CA . THR A 1 93 ? -5.673 -5.350 8.781 1.00 98.88 93 THR A CA 1
ATOM 654 C C . THR A 1 93 ? -4.527 -5.487 9.774 1.00 98.88 93 THR A C 1
ATOM 656 O O . THR A 1 93 ? -4.575 -4.906 10.851 1.00 98.88 93 THR A O 1
ATOM 659 N N . GLU A 1 94 ? -3.473 -6.208 9.409 1.00 98.81 94 GLU A N 1
ATOM 660 C CA . GLU A 1 94 ? -2.266 -6.379 10.229 1.00 98.81 94 GLU A CA 1
ATOM 661 C C . GLU A 1 94 ? -1.055 -5.661 9.619 1.00 98.81 94 GLU A C 1
ATOM 663 O O . GLU A 1 94 ? -0.208 -5.168 10.356 1.00 98.81 94 GLU A O 1
ATOM 668 N N . ILE A 1 95 ? -0.992 -5.551 8.285 1.00 98.88 95 ILE A N 1
ATOM 669 C CA . ILE A 1 95 ? 0.066 -4.844 7.544 1.00 98.88 95 ILE A CA 1
ATOM 670 C C . ILE A 1 95 ? -0.583 -3.789 6.647 1.00 98.88 95 ILE A C 1
ATOM 672 O O . ILE A 1 95 ? -1.583 -4.071 5.988 1.00 98.88 95 ILE A O 1
ATOM 676 N N . ILE A 1 96 ? 0.001 -2.594 6.558 1.00 98.94 96 ILE A N 1
ATOM 677 C CA . ILE A 1 96 ? -0.472 -1.519 5.674 1.00 98.94 96 ILE A CA 1
ATOM 678 C C . ILE A 1 96 ? 0.546 -1.283 4.556 1.00 98.94 96 ILE A C 1
ATOM 680 O O . ILE A 1 96 ? 1.742 -1.183 4.798 1.00 98.94 96 ILE A O 1
ATOM 684 N N . THR A 1 97 ? 0.087 -1.143 3.316 1.00 98.81 97 THR A N 1
ATOM 685 C CA . THR A 1 97 ? 0.925 -0.754 2.176 1.00 98.81 97 THR A CA 1
ATOM 686 C C . THR A 1 97 ? 0.421 0.547 1.563 1.00 98.81 97 THR A C 1
ATOM 688 O O . THR A 1 97 ? -0.732 0.642 1.149 1.00 98.81 97 THR A O 1
ATOM 691 N N . LEU A 1 98 ? 1.287 1.554 1.470 1.00 98.81 98 LEU A N 1
ATOM 692 C CA . LEU A 1 98 ? 0.997 2.840 0.841 1.00 98.81 98 LEU A CA 1
ATOM 693 C C . LEU A 1 98 ? 1.539 2.844 -0.585 1.00 98.81 98 LEU A C 1
ATOM 695 O O . LEU A 1 98 ? 2.710 2.534 -0.801 1.00 98.81 98 LEU A O 1
ATOM 699 N N . ILE A 1 99 ? 0.729 3.256 -1.559 1.00 98.44 99 ILE A N 1
ATOM 700 C CA . ILE A 1 99 ? 1.163 3.378 -2.952 1.00 98.44 99 ILE A CA 1
ATOM 701 C C . ILE A 1 99 ? 0.722 4.693 -3.589 1.00 98.44 99 ILE A C 1
ATOM 703 O O . ILE A 1 99 ? -0.445 5.080 -3.562 1.00 98.44 99 ILE A O 1
ATOM 707 N N . SER A 1 100 ? 1.665 5.399 -4.210 1.00 97.06 100 SER A N 1
ATOM 708 C CA . SER A 1 100 ? 1.366 6.609 -4.982 1.00 97.06 100 SER A CA 1
ATOM 709 C C . SER A 1 100 ? 2.429 6.895 -6.043 1.00 97.06 100 SER A C 1
ATOM 711 O O . SER A 1 100 ? 3.530 6.346 -6.010 1.00 97.06 100 SER A O 1
ATOM 713 N N . LYS A 1 101 ? 2.092 7.761 -7.005 1.00 93.94 101 LYS A N 1
ATOM 714 C CA . LYS A 1 101 ? 3.086 8.479 -7.827 1.00 93.94 101 LYS A CA 1
ATOM 715 C C . LYS A 1 101 ? 3.938 9.397 -6.926 1.00 93.94 101 LYS A C 1
ATOM 717 O O . LYS A 1 101 ? 3.523 9.620 -5.789 1.00 93.94 101 LYS A O 1
ATOM 722 N N . PRO A 1 102 ? 5.070 9.967 -7.392 1.00 93.31 102 PRO A N 1
ATOM 723 C CA . PRO A 1 102 ? 5.885 10.857 -6.568 1.00 93.31 102 PRO A CA 1
ATOM 724 C C . PRO A 1 102 ? 5.034 11.957 -5.902 1.00 93.31 102 PRO A C 1
ATOM 726 O O . PRO A 1 102 ? 4.426 12.762 -6.612 1.00 93.31 102 PRO A O 1
ATOM 729 N N . PRO A 1 103 ? 4.943 11.981 -4.560 1.00 94.81 103 PRO A N 1
ATOM 730 C CA . PRO A 1 103 ? 4.141 12.968 -3.845 1.00 94.81 103 PRO A CA 1
ATOM 731 C C . PRO A 1 103 ? 4.834 14.333 -3.794 1.00 94.81 103 PRO A C 1
ATOM 733 O O . PRO A 1 103 ? 6.055 14.431 -3.938 1.00 94.81 103 PRO A O 1
ATOM 736 N N . ALA A 1 104 ? 4.072 15.387 -3.488 1.00 96.94 104 ALA A N 1
ATOM 737 C CA . ALA A 1 104 ? 4.669 16.672 -3.127 1.00 96.94 104 ALA A CA 1
ATOM 738 C C . ALA A 1 104 ? 5.554 16.510 -1.866 1.00 96.94 104 ALA A C 1
ATOM 740 O O . ALA A 1 104 ? 5.112 15.864 -0.910 1.00 96.94 104 ALA A O 1
ATOM 741 N N . PRO A 1 105 ? 6.770 17.093 -1.798 1.00 95.94 105 PRO A N 1
ATOM 742 C CA . PRO A 1 105 ? 7.714 16.831 -0.703 1.00 95.94 105 PRO A CA 1
ATOM 743 C C . PRO A 1 105 ? 7.167 17.106 0.705 1.00 95.94 105 PRO A C 1
ATOM 745 O O . PRO A 1 105 ? 7.428 16.342 1.633 1.00 95.94 105 PRO A O 1
ATOM 748 N N . ALA A 1 106 ? 6.381 18.174 0.880 1.00 97.44 106 ALA A N 1
ATOM 749 C CA . ALA A 1 106 ? 5.744 18.487 2.160 1.00 97.44 106 ALA A CA 1
ATOM 750 C C . ALA A 1 106 ? 4.714 17.423 2.579 1.00 97.44 106 ALA A C 1
ATOM 752 O O . ALA A 1 106 ? 4.690 17.010 3.736 1.00 97.44 106 ALA A O 1
ATOM 753 N N . VAL A 1 107 ? 3.924 16.922 1.627 1.00 98.12 107 VAL A N 1
ATOM 754 C CA . VAL A 1 107 ? 2.925 15.870 1.869 1.00 98.12 107 VAL A CA 1
ATOM 755 C C . VAL A 1 107 ? 3.601 14.533 2.155 1.00 98.12 107 VAL A C 1
ATOM 757 O O . VAL A 1 107 ? 3.191 13.819 3.064 1.00 98.12 107 VAL A O 1
ATOM 760 N N . ALA A 1 108 ? 4.682 14.225 1.433 1.00 97.19 108 ALA A N 1
ATOM 761 C CA . ALA A 1 108 ? 5.491 13.035 1.669 1.00 97.19 108 ALA A CA 1
ATOM 762 C C . ALA A 1 108 ? 5.994 12.979 3.117 1.00 97.19 108 ALA A C 1
ATOM 764 O O . ALA A 1 108 ? 5.825 11.959 3.774 1.00 97.19 108 ALA A O 1
ATOM 765 N N . ARG A 1 109 ? 6.560 14.083 3.629 1.00 97.56 109 ARG A N 1
ATOM 766 C CA . ARG A 1 109 ? 7.027 14.172 5.023 1.00 97.56 109 ARG A CA 1
ATOM 767 C C . ARG A 1 109 ? 5.902 13.880 6.012 1.00 97.56 109 ARG A C 1
ATOM 769 O O . ARG A 1 109 ? 6.053 12.981 6.829 1.00 97.56 109 ARG A O 1
ATOM 776 N N . LYS A 1 110 ? 4.755 14.545 5.853 1.00 98.31 110 LYS A N 1
ATOM 777 C CA . LYS A 1 110 ? 3.581 14.369 6.721 1.00 98.31 110 LYS A CA 1
ATOM 778 C C . LYS A 1 110 ? 3.064 12.925 6.738 1.00 98.31 110 LYS A C 1
ATOM 780 O O . LYS A 1 110 ? 2.763 12.383 7.797 1.00 98.31 110 LYS A O 1
ATOM 785 N N . VAL A 1 111 ? 2.964 12.289 5.569 1.00 98.44 111 VAL A N 1
ATOM 786 C CA . VAL A 1 111 ? 2.508 10.892 5.454 1.00 98.44 111 VAL A CA 1
ATOM 787 C C . VAL A 1 111 ? 3.521 9.925 6.065 1.00 98.44 111 VAL A C 1
ATOM 789 O O . VAL A 1 111 ? 3.120 8.996 6.757 1.00 98.44 111 VAL A O 1
ATOM 792 N N . LEU A 1 112 ? 4.822 10.153 5.863 1.00 98.25 112 LEU A N 1
ATOM 793 C CA . LEU A 1 112 ? 5.868 9.318 6.456 1.00 98.25 112 LEU A CA 1
ATOM 794 C C . LEU A 1 112 ? 5.933 9.467 7.979 1.00 98.25 112 LEU A C 1
ATOM 796 O O . LEU A 1 112 ? 6.056 8.467 8.671 1.00 98.25 112 LEU A O 1
ATOM 800 N N . GLU A 1 113 ? 5.801 10.682 8.513 1.00 98.19 113 GLU A N 1
ATOM 801 C CA . GLU A 1 113 ? 5.684 10.916 9.959 1.00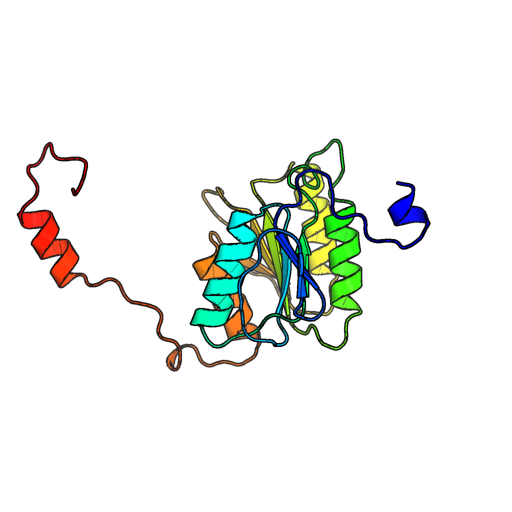 98.19 113 GLU A CA 1
ATOM 802 C C . GLU A 1 113 ? 4.494 10.152 10.547 1.00 98.19 113 GLU A C 1
ATOM 804 O O . GLU A 1 113 ? 4.648 9.445 11.538 1.00 98.19 113 GLU A O 1
ATOM 809 N N . ARG A 1 114 ? 3.331 10.199 9.887 1.00 98.50 114 ARG A N 1
ATOM 810 C CA . ARG A 1 114 ? 2.147 9.445 10.317 1.00 98.50 114 ARG A CA 1
ATOM 811 C C . ARG A 1 114 ? 2.324 7.926 10.224 1.00 98.50 114 ARG A C 1
ATOM 813 O O . ARG A 1 114 ? 1.791 7.202 11.066 1.00 98.50 114 ARG A O 1
ATOM 820 N N . ALA A 1 115 ? 3.026 7.446 9.200 1.00 98.44 115 ALA A N 1
ATOM 821 C CA . ALA A 1 115 ? 3.321 6.028 9.027 1.00 98.44 115 ALA A CA 1
ATOM 822 C C . ALA A 1 115 ? 4.282 5.515 10.112 1.00 98.44 115 ALA A C 1
ATOM 824 O O . ALA A 1 115 ? 4.069 4.425 10.624 1.00 98.44 115 ALA A O 1
ATOM 825 N N . ARG A 1 116 ? 5.273 6.320 10.525 1.00 97.75 116 ARG A N 1
ATOM 826 C CA . ARG A 1 116 ? 6.193 5.979 11.627 1.00 97.75 116 ARG A CA 1
ATOM 827 C C . ARG A 1 116 ? 5.499 5.832 12.976 1.00 97.75 116 ARG A C 1
ATOM 829 O O . ARG A 1 116 ? 5.942 5.044 13.797 1.00 97.75 116 ARG A O 1
ATOM 836 N N . THR A 1 117 ? 4.435 6.593 13.227 1.00 97.81 117 THR A N 1
ATOM 837 C CA . THR A 1 117 ? 3.671 6.476 14.480 1.00 97.81 117 THR A CA 1
ATOM 838 C C . THR A 1 117 ? 2.590 5.399 14.418 1.00 97.81 117 THR A C 1
ATOM 840 O O . THR A 1 117 ? 1.798 5.298 15.351 1.00 97.81 117 THR A O 1
ATOM 843 N N . CYS A 1 118 ? 2.487 4.652 13.314 1.00 98.31 118 CYS A N 1
ATOM 844 C CA . CYS A 1 118 ? 1.533 3.562 13.196 1.00 98.31 118 CYS A CA 1
ATOM 845 C C . CYS A 1 118 ? 2.036 2.341 13.973 1.00 98.31 118 CYS A C 1
ATOM 847 O O . CYS A 1 118 ? 3.179 1.926 13.803 1.00 98.31 118 CYS A O 1
ATOM 849 N N . HIS A 1 119 ? 1.183 1.737 14.800 1.00 97.94 119 HIS A N 1
ATOM 850 C CA . HIS A 1 119 ? 1.551 0.533 15.554 1.00 97.94 119 HIS A CA 1
ATOM 851 C C . HIS A 1 119 ? 1.537 -0.749 14.703 1.00 97.94 119 HIS A C 1
ATOM 853 O O . HIS A 1 119 ? 1.964 -1.803 15.172 1.00 97.94 119 HIS A O 1
ATOM 859 N N . LYS A 1 120 ? 1.042 -0.671 13.461 1.00 98.69 120 LYS A N 1
ATOM 860 C CA . LYS A 1 120 ? 1.077 -1.762 12.481 1.00 98.69 120 LYS A CA 1
ATOM 861 C C . LYS A 1 120 ? 2.225 -1.541 11.496 1.00 98.69 120 LYS A C 1
ATOM 863 O O . LYS A 1 120 ? 2.441 -0.398 11.097 1.00 98.69 120 LYS A O 1
ATOM 868 N N . PRO A 1 121 ? 2.918 -2.600 11.044 1.00 98.69 121 PRO A N 1
ATOM 869 C CA . PRO A 1 121 ? 3.943 -2.474 10.016 1.00 98.69 121 PRO A CA 1
ATOM 870 C C . PRO A 1 121 ? 3.415 -1.796 8.746 1.00 98.69 121 PRO A C 1
ATOM 872 O O . PRO A 1 121 ? 2.367 -2.178 8.214 1.00 98.69 121 PRO A O 1
ATOM 875 N N . VAL A 1 122 ? 4.170 -0.822 8.235 1.00 98.88 122 VAL A N 1
ATOM 876 C CA . VAL A 1 122 ? 3.837 -0.076 7.017 1.00 98.88 122 VAL A CA 1
ATOM 877 C C . VAL A 1 122 ? 4.902 -0.282 5.941 1.00 98.88 122 VAL A C 1
ATOM 879 O O . VAL A 1 122 ? 6.094 -0.133 6.189 1.00 98.88 122 VAL A O 1
ATOM 882 N N . VAL A 1 123 ? 4.478 -0.563 4.710 1.00 98.81 123 VAL A N 1
ATOM 883 C CA . VAL A 1 123 ? 5.335 -0.598 3.517 1.00 98.81 123 VAL A CA 1
ATOM 884 C C . VAL A 1 123 ? 4.984 0.575 2.606 1.00 98.81 123 VAL A C 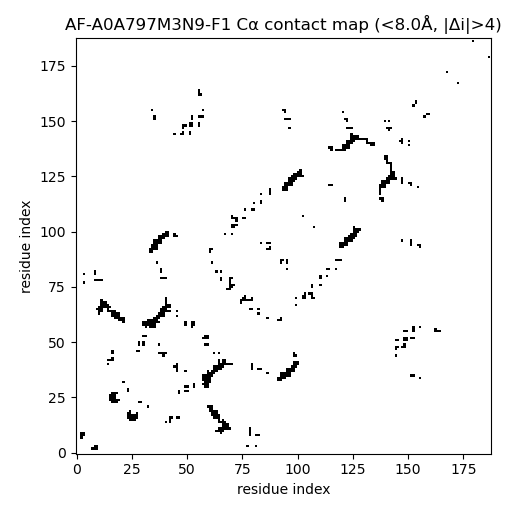1
ATOM 886 O O . VAL A 1 123 ? 3.834 0.742 2.215 1.00 98.81 123 VAL A O 1
ATOM 889 N N . VAL A 1 124 ? 5.960 1.394 2.221 1.00 98.62 124 VAL A N 1
ATOM 890 C CA . VAL A 1 124 ? 5.749 2.591 1.396 1.00 98.62 124 VAL A CA 1
ATOM 891 C C . VAL A 1 124 ? 6.331 2.408 0.004 1.00 98.62 124 VAL A C 1
ATOM 893 O O . VAL A 1 124 ? 7.533 2.216 -0.163 1.00 98.62 124 VAL A O 1
ATOM 896 N N . CYS A 1 125 ? 5.488 2.560 -1.014 1.00 98.06 125 CYS A N 1
ATOM 897 C CA . CYS A 1 125 ? 5.865 2.540 -2.420 1.00 98.06 125 CYS A CA 1
ATOM 898 C C . CYS A 1 125 ? 5.495 3.863 -3.107 1.00 98.06 125 CYS A C 1
ATOM 900 O O . CYS A 1 125 ? 4.390 4.050 -3.625 1.00 98.06 125 CYS A O 1
ATOM 902 N N . PHE A 1 126 ? 6.437 4.806 -3.124 1.00 96.50 126 PHE A N 1
ATOM 903 C CA . PHE A 1 126 ? 6.330 6.023 -3.932 1.00 96.50 126 PHE A CA 1
ATOM 904 C C . PHE A 1 126 ? 7.027 5.786 -5.273 1.00 96.50 126 PHE A C 1
ATOM 906 O O . PHE A 1 126 ? 8.253 5.849 -5.374 1.00 96.50 126 PHE A O 1
ATOM 913 N N . LEU A 1 127 ? 6.221 5.466 -6.288 1.00 93.00 127 LEU A N 1
ATOM 914 C CA . LEU A 1 127 ? 6.660 5.061 -7.623 1.00 93.00 127 LEU A CA 1
ATOM 915 C C . LEU A 1 127 ? 7.520 6.139 -8.284 1.00 93.00 127 LEU A C 1
ATOM 917 O O . LEU A 1 127 ? 7.309 7.323 -8.058 1.00 93.00 127 LEU A O 1
ATOM 921 N N . GLY A 1 128 ? 8.443 5.735 -9.159 1.00 86.62 128 GLY A N 1
ATOM 922 C CA . GLY A 1 128 ? 9.232 6.668 -9.973 1.00 86.62 128 GLY A CA 1
ATOM 923 C C . GLY A 1 128 ? 10.398 7.340 -9.243 1.00 86.62 128 GLY A C 1
ATOM 924 O O . GLY A 1 128 ? 11.004 8.253 -9.795 1.00 86.62 128 GLY A O 1
ATOM 925 N N . ARG A 1 129 ? 10.735 6.898 -8.026 1.00 79.50 129 ARG A N 1
ATOM 926 C CA . ARG A 1 129 ? 11.966 7.313 -7.345 1.00 79.50 129 ARG A CA 1
ATOM 927 C C . ARG A 1 129 ? 13.179 6.537 -7.862 1.00 79.50 129 ARG A C 1
ATOM 929 O O . ARG A 1 129 ? 13.107 5.329 -8.100 1.00 79.50 129 ARG A O 1
ATOM 936 N N . GLU A 1 130 ? 14.305 7.233 -8.003 1.00 78.44 130 GLU A N 1
ATOM 937 C CA . GLU A 1 130 ? 15.586 6.609 -8.358 1.00 78.44 130 GLU A CA 1
ATOM 938 C C . GLU A 1 130 ? 16.096 5.702 -7.235 1.00 78.44 13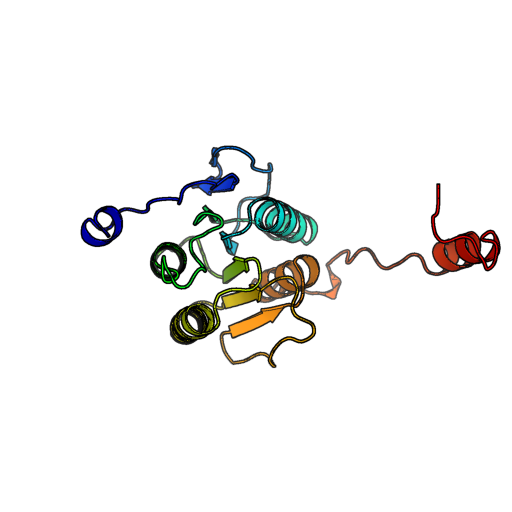0 GLU A C 1
ATOM 940 O O . GLU A 1 130 ? 16.513 4.573 -7.495 1.00 78.44 130 GLU A O 1
ATOM 945 N N . SER A 1 131 ? 15.980 6.171 -5.993 1.00 84.81 131 SER A N 1
ATOM 946 C CA . SER A 1 131 ? 16.359 5.455 -4.779 1.00 84.81 131 SER A CA 1
ATOM 947 C C . SER A 1 131 ? 15.289 5.582 -3.694 1.00 84.81 131 SER A C 1
ATOM 949 O O . SER A 1 131 ? 14.479 6.517 -3.673 1.00 84.81 131 SER A O 1
ATOM 951 N N . THR A 1 132 ? 15.277 4.614 -2.784 1.00 89.06 132 THR A N 1
ATOM 952 C CA . THR A 1 132 ? 14.453 4.626 -1.575 1.00 89.06 132 THR A CA 1
ATOM 953 C C . THR A 1 132 ? 15.331 4.836 -0.343 1.00 89.06 132 THR A C 1
ATOM 955 O O . THR A 1 132 ? 16.502 4.450 -0.367 1.00 89.06 132 THR A O 1
ATOM 958 N N . PRO A 1 133 ? 14.796 5.434 0.738 1.00 91.94 133 PRO A N 1
ATOM 959 C CA . PRO A 1 133 ? 15.454 5.405 2.041 1.00 91.94 133 PRO A CA 1
ATOM 960 C C . PRO A 1 133 ? 15.713 3.968 2.511 1.00 91.94 133 PRO A C 1
ATOM 962 O O . PRO A 1 133 ? 15.116 3.020 1.991 1.00 91.94 133 PRO A O 1
ATOM 965 N N . ALA A 1 134 ? 16.588 3.823 3.506 1.00 94.75 134 ALA A N 1
ATOM 966 C CA . ALA A 1 134 ? 16.730 2.567 4.232 1.00 94.75 134 ALA A CA 1
ATOM 967 C C . ALA A 1 134 ? 15.446 2.255 5.015 1.00 94.75 134 ALA A C 1
ATOM 969 O O . ALA A 1 134 ? 14.722 3.169 5.409 1.00 94.75 134 ALA A O 1
ATOM 970 N N . ASP A 1 135 ? 15.184 0.967 5.232 1.00 97.19 135 ASP A N 1
ATOM 971 C CA . ASP A 1 135 ? 14.082 0.529 6.084 1.00 97.19 135 ASP A CA 1
ATOM 972 C C . ASP A 1 135 ? 14.316 0.965 7.539 1.00 97.19 135 ASP A C 1
ATOM 974 O O . ASP A 1 135 ? 15.449 1.034 8.020 1.00 97.19 135 ASP A O 1
ATOM 978 N N . GLU A 1 136 ? 13.218 1.238 8.231 1.00 96.69 136 GLU A N 1
ATOM 979 C CA . GLU A 1 136 ? 13.154 1.633 9.632 1.00 96.69 136 GLU A CA 1
ATOM 980 C C . GLU A 1 136 ? 12.302 0.609 10.405 1.00 96.69 136 GLU A C 1
ATOM 982 O O . GLU A 1 136 ? 11.562 -0.190 9.819 1.00 96.69 136 GLU A O 1
ATOM 987 N N . GLU A 1 137 ? 12.379 0.615 11.737 1.00 94.75 137 GLU A N 1
ATOM 988 C CA . GLU A 1 137 ? 11.490 -0.214 12.555 1.00 94.75 137 GLU A CA 1
ATOM 989 C C . GLU A 1 137 ? 10.026 0.184 12.306 1.00 94.75 137 GLU A C 1
ATOM 991 O O . GLU A 1 137 ? 9.666 1.357 12.376 1.00 94.75 137 GLU A O 1
ATOM 996 N N . GLY A 1 138 ? 9.187 -0.789 11.942 1.00 96.62 138 GLY A N 1
ATOM 997 C CA . GLY A 1 138 ? 7.775 -0.561 11.613 1.00 96.62 138 GLY A CA 1
ATOM 998 C C . GLY A 1 138 ? 7.504 0.111 10.258 1.00 96.62 138 GLY A C 1
ATOM 999 O O . GLY A 1 138 ? 6.348 0.138 9.837 1.00 96.62 138 GLY A O 1
ATOM 1000 N N . LEU A 1 139 ? 8.523 0.593 9.533 1.00 98.50 139 LEU A N 1
ATOM 1001 C CA . LEU A 1 139 ? 8.356 1.299 8.259 1.00 98.50 139 LEU A CA 1
ATOM 1002 C C . LEU A 1 139 ? 9.379 0.846 7.212 1.00 98.50 139 LEU A C 1
ATOM 1004 O O . LEU A 1 139 ? 10.560 1.166 7.291 1.00 98.50 139 LEU A O 1
ATOM 1008 N N . GLN A 1 140 ? 8.915 0.159 6.172 1.00 98.56 140 GLN A N 1
ATOM 1009 C CA . GLN A 1 140 ? 9.759 -0.295 5.068 1.00 98.56 140 GLN A CA 1
ATOM 1010 C C . GLN A 1 140 ? 9.482 0.490 3.787 1.00 98.56 140 GLN A C 1
ATOM 1012 O O . GLN A 1 140 ? 8.356 0.914 3.529 1.00 98.56 140 GLN A O 1
ATOM 1017 N N . PHE A 1 141 ? 10.491 0.643 2.935 1.00 98.25 141 PHE A N 1
ATOM 1018 C CA . PHE A 1 141 ? 10.382 1.353 1.663 1.00 98.25 141 PHE A CA 1
ATOM 1019 C C . PHE A 1 141 ? 10.576 0.405 0.485 1.00 98.25 141 PHE A C 1
ATOM 1021 O O . PHE A 1 141 ? 11.423 -0.479 0.521 1.00 98.25 141 PHE A O 1
ATOM 1028 N N . ALA A 1 142 ? 9.813 0.601 -0.584 1.00 97.31 142 ALA A N 1
ATOM 1029 C CA . ALA A 1 142 ? 9.909 -0.191 -1.800 1.00 97.31 142 ALA A CA 1
ATOM 1030 C C . ALA A 1 142 ? 9.952 0.708 -3.035 1.00 97.31 142 ALA A C 1
ATOM 1032 O O . ALA A 1 142 ? 9.205 1.685 -3.149 1.00 97.31 142 ALA A O 1
ATOM 1033 N N . ARG A 1 143 ? 10.806 0.357 -3.998 1.00 95.00 143 ARG A N 1
ATOM 1034 C CA . ARG A 1 143 ? 10.992 1.124 -5.235 1.00 95.00 143 ARG A CA 1
ATOM 1035 C C . ARG A 1 143 ? 9.881 0.874 -6.256 1.00 95.00 143 ARG A C 1
ATOM 1037 O O . ARG A 1 143 ? 9.597 1.732 -7.091 1.00 95.00 143 ARG A O 1
ATOM 1044 N N . GLY A 1 144 ? 9.245 -0.292 -6.193 1.00 95.69 144 GLY A N 1
ATOM 1045 C CA . GLY A 1 144 ? 8.172 -0.688 -7.102 1.00 95.69 144 GLY A CA 1
ATOM 1046 C C . GLY A 1 144 ? 7.183 -1.663 -6.470 1.00 95.69 144 GLY A C 1
ATOM 1047 O O . GLY A 1 144 ? 7.402 -2.176 -5.374 1.00 95.69 144 GLY A O 1
ATOM 1048 N N . THR A 1 145 ? 6.097 -1.942 -7.190 1.00 96.62 145 THR A N 1
ATOM 1049 C CA . THR A 1 145 ? 4.971 -2.765 -6.714 1.00 96.62 145 THR A CA 1
ATOM 1050 C C . THR A 1 145 ? 5.377 -4.187 -6.345 1.00 96.62 145 THR A C 1
ATOM 1052 O O . THR A 1 145 ? 4.937 -4.682 -5.314 1.00 96.62 145 THR A O 1
ATOM 1055 N N . LYS A 1 146 ? 6.242 -4.837 -7.137 1.00 95.38 146 LYS A N 1
ATOM 1056 C CA . LYS A 1 146 ? 6.731 -6.196 -6.846 1.00 95.38 146 LYS A CA 1
ATOM 1057 C C . LYS A 1 146 ? 7.490 -6.256 -5.518 1.00 95.38 146 LYS A C 1
ATOM 1059 O O . LYS A 1 146 ? 7.243 -7.140 -4.708 1.00 95.38 146 LYS A O 1
ATOM 1064 N N . GLU A 1 147 ? 8.395 -5.308 -5.287 1.00 96.38 147 GLU A N 1
ATOM 1065 C CA . GLU A 1 147 ? 9.146 -5.225 -4.031 1.00 96.38 147 GLU A CA 1
ATOM 1066 C C . GLU A 1 147 ? 8.219 -4.908 -2.851 1.00 96.38 147 GLU A C 1
ATOM 1068 O O . GLU A 1 147 ? 8.321 -5.551 -1.811 1.00 96.38 147 GLU A O 1
ATOM 1073 N N . ALA A 1 148 ? 7.275 -3.978 -3.029 1.00 98.31 148 ALA A N 1
ATOM 1074 C CA . ALA A 1 148 ? 6.303 -3.620 -2.000 1.00 98.31 148 ALA A CA 1
ATOM 1075 C C . ALA A 1 148 ? 5.426 -4.815 -1.603 1.00 98.31 148 ALA A C 1
ATOM 1077 O O . ALA A 1 148 ? 5.261 -5.091 -0.418 1.00 98.31 148 ALA A O 1
ATOM 1078 N N . ALA A 1 149 ? 4.919 -5.556 -2.593 1.00 98.31 149 ALA A N 1
ATOM 1079 C CA . ALA A 1 149 ? 4.145 -6.772 -2.378 1.00 98.31 149 ALA A CA 1
ATOM 1080 C C . ALA A 1 149 ? 4.952 -7.830 -1.626 1.00 98.31 149 ALA A C 1
ATOM 1082 O O . ALA A 1 149 ? 4.454 -8.404 -0.662 1.00 98.31 149 ALA A O 1
ATOM 1083 N N . LEU A 1 150 ? 6.202 -8.063 -2.039 1.00 97.56 150 LEU A N 1
ATOM 1084 C CA . LEU A 1 150 ? 7.081 -9.023 -1.380 1.00 97.56 150 LEU A CA 1
ATOM 1085 C C . LEU A 1 150 ? 7.303 -8.639 0.087 1.00 97.56 150 LEU A C 1
ATOM 1087 O O . LEU A 1 150 ? 7.099 -9.471 0.963 1.00 97.56 150 LEU A O 1
ATOM 1091 N N . LYS A 1 151 ? 7.662 -7.381 0.366 1.00 98.19 151 LYS A N 1
ATOM 1092 C CA . LYS A 1 151 ? 7.853 -6.885 1.737 1.00 98.19 151 LYS A CA 1
ATOM 1093 C C . LYS A 1 151 ? 6.589 -7.051 2.585 1.00 98.19 151 LYS A C 1
ATOM 1095 O O . LYS A 1 151 ? 6.661 -7.610 3.676 1.00 98.19 151 LYS A O 1
ATOM 1100 N N . ALA A 1 152 ? 5.430 -6.653 2.058 1.00 98.62 152 ALA A N 1
ATOM 1101 C CA . ALA A 1 152 ? 4.154 -6.783 2.759 1.00 98.62 152 ALA A CA 1
ATOM 1102 C C . ALA A 1 152 ? 3.806 -8.247 3.075 1.00 98.62 152 ALA A C 1
ATOM 1104 O O . ALA A 1 152 ? 3.371 -8.551 4.179 1.00 98.62 152 ALA A O 1
ATOM 1105 N N . VAL A 1 153 ? 4.043 -9.163 2.133 1.00 98.31 153 VAL A N 1
ATOM 1106 C CA . VAL A 1 153 ? 3.796 -10.599 2.323 1.00 98.31 153 VAL A CA 1
ATOM 1107 C C . VAL A 1 153 ? 4.761 -11.208 3.333 1.00 98.31 153 VAL A C 1
ATOM 1109 O O . VAL A 1 153 ? 4.325 -11.953 4.205 1.00 98.31 153 VAL A O 1
ATOM 1112 N N . LEU A 1 154 ? 6.051 -10.876 3.285 1.00 97.88 154 LEU A N 1
ATOM 1113 C CA . LEU A 1 154 ? 7.020 -11.387 4.261 1.00 97.88 154 LEU A CA 1
ATOM 1114 C C . LEU A 1 154 ? 6.681 -10.940 5.693 1.00 97.88 154 LEU A C 1
ATOM 1116 O O . LEU A 1 154 ? 6.860 -11.714 6.631 1.00 97.88 154 LEU A O 1
ATOM 1120 N N . LEU A 1 155 ? 6.118 -9.738 5.861 1.00 98.00 155 LEU A N 1
ATOM 1121 C CA . LEU A 1 155 ? 5.634 -9.243 7.155 1.00 98.00 155 LEU A CA 1
ATOM 1122 C C . LEU A 1 155 ? 4.451 -10.049 7.722 1.00 98.00 155 LEU A C 1
ATOM 1124 O O . LEU A 1 155 ? 4.233 -10.013 8.928 1.00 98.00 155 LEU A O 1
ATOM 1128 N N . THR A 1 156 ? 3.731 -10.825 6.901 1.00 96.38 156 THR A N 1
ATOM 1129 C CA . THR A 1 156 ? 2.690 -11.763 7.380 1.00 96.38 156 THR A CA 1
ATOM 1130 C C . THR A 1 156 ? 3.264 -13.056 7.976 1.00 96.38 156 THR A C 1
ATOM 1132 O O . THR A 1 156 ? 2.515 -13.896 8.468 1.00 96.38 156 THR A O 1
ATOM 1135 N N . GLY A 1 157 ? 4.587 -13.254 7.908 1.00 93.44 157 GLY A N 1
ATOM 1136 C CA . GLY A 1 157 ? 5.265 -14.478 8.343 1.00 93.44 157 GLY A CA 1
ATOM 1137 C C . GLY A 1 157 ? 5.415 -15.544 7.252 1.00 93.44 157 GLY A C 1
ATOM 1138 O O . GLY A 1 157 ? 5.996 -16.603 7.506 1.00 93.44 157 GLY A O 1
ATOM 1139 N N . VAL A 1 158 ? 4.943 -15.282 6.027 1.00 91.88 158 VAL A N 1
ATOM 1140 C CA . VAL A 1 158 ? 5.214 -16.150 4.873 1.00 91.88 158 VAL A CA 1
ATOM 1141 C C . VAL A 1 158 ? 6.719 -16.195 4.610 1.00 91.88 158 VAL A C 1
ATOM 1143 O O . VAL A 1 158 ? 7.393 -15.170 4.515 1.00 91.88 158 VAL A O 1
ATOM 1146 N N . LYS A 1 159 ? 7.259 -17.408 4.485 1.00 89.62 159 LYS A N 1
ATOM 1147 C CA . LYS A 1 159 ? 8.689 -17.634 4.262 1.00 89.62 159 LYS A CA 1
ATOM 1148 C C . LYS A 1 159 ? 9.055 -17.352 2.812 1.00 89.62 159 LYS A C 1
ATOM 1150 O O . LYS A 1 159 ? 8.410 -17.873 1.902 1.00 89.62 159 LYS A O 1
ATOM 1155 N N . LYS A 1 160 ? 10.124 -16.588 2.585 1.00 90.00 160 LYS A N 1
ATOM 1156 C CA . LYS A 1 160 ? 10.574 -16.207 1.237 1.00 90.00 160 LYS A CA 1
ATOM 1157 C C . LYS A 1 160 ? 10.849 -17.419 0.347 1.00 90.00 160 LYS A C 1
ATOM 1159 O O . LYS A 1 160 ? 10.585 -17.368 -0.847 1.00 90.00 160 LYS A O 1
ATOM 1164 N N . GLU A 1 161 ? 11.337 -18.508 0.930 1.00 89.62 161 GLU A N 1
ATOM 1165 C CA . GLU A 1 161 ? 11.681 -19.755 0.239 1.00 89.62 161 GLU A CA 1
ATOM 1166 C C . GLU A 1 161 ? 10.450 -20.479 -0.321 1.00 89.62 161 GLU A C 1
ATOM 1168 O O . GLU A 1 161 ? 10.580 -21.310 -1.214 1.00 89.62 161 GLU A O 1
ATOM 1173 N N . SER A 1 162 ? 9.257 -20.168 0.196 1.00 88.50 162 SER A N 1
ATOM 1174 C CA . SER A 1 162 ? 7.991 -20.735 -0.279 1.00 88.50 162 SER A CA 1
ATOM 1175 C C . SER A 1 162 ? 7.366 -19.959 -1.442 1.00 88.50 162 SER A C 1
ATOM 1177 O O . SER A 1 162 ? 6.350 -20.388 -1.984 1.00 88.50 162 SER A O 1
ATOM 1179 N N . LEU A 1 163 ? 7.952 -18.819 -1.823 1.00 89.94 163 LEU A N 1
ATOM 1180 C CA . LEU A 1 163 ? 7.404 -17.931 -2.843 1.00 89.94 163 LEU A CA 1
ATOM 1181 C C . LEU A 1 163 ? 7.979 -18.246 -4.224 1.00 89.94 163 LEU A C 1
ATOM 1183 O O . LEU A 1 163 ? 9.198 -18.274 -4.406 1.00 89.94 163 LEU A O 1
ATOM 1187 N N . ASP A 1 164 ? 7.107 -18.363 -5.226 1.00 86.75 164 ASP A N 1
ATOM 1188 C CA . ASP A 1 164 ? 7.528 -18.244 -6.622 1.00 86.75 164 ASP A CA 1
ATOM 1189 C C . ASP A 1 164 ? 7.769 -16.763 -6.939 1.00 86.75 164 ASP A C 1
ATOM 1191 O O . ASP A 1 164 ? 6.848 -15.964 -7.101 1.00 86.75 164 ASP A O 1
ATOM 1195 N N . LEU A 1 165 ? 9.042 -16.371 -6.981 1.00 86.25 165 LEU A N 1
ATOM 1196 C CA . LEU A 1 165 ? 9.439 -14.996 -7.277 1.00 86.25 165 LEU A CA 1
ATOM 1197 C C . LEU A 1 165 ? 9.486 -14.700 -8.781 1.00 86.25 165 LEU A C 1
ATOM 1199 O O . LEU A 1 165 ? 9.897 -13.592 -9.151 1.00 86.25 165 LEU A O 1
ATOM 1203 N N . HIS A 1 166 ? 9.101 -15.658 -9.633 1.00 80.81 166 HIS A N 1
ATOM 1204 C CA . HIS A 1 166 ? 9.246 -15.613 -11.086 1.00 80.81 166 HIS A CA 1
ATOM 1205 C C . HIS A 1 166 ? 10.649 -15.135 -11.484 1.00 80.81 166 HIS A C 1
ATOM 1207 O O . HIS A 1 166 ? 10.815 -13.996 -11.949 1.00 80.81 166 HIS A O 1
ATOM 1213 N N . PRO A 1 167 ? 11.690 -15.949 -11.217 1.00 83.25 167 PRO A N 1
ATOM 1214 C CA . PRO A 1 167 ? 13.050 -15.591 -11.580 1.00 83.25 167 PRO A CA 1
ATOM 1215 C C . PRO A 1 167 ? 13.146 -15.365 -13.090 1.00 83.25 167 PRO A C 1
ATOM 1217 O O . PRO A 1 167 ? 12.469 -16.016 -13.887 1.00 83.25 167 PRO A O 1
ATOM 1220 N N . LEU A 1 168 ? 14.001 -14.423 -13.487 1.00 86.50 168 LEU A N 1
ATOM 1221 C CA . LEU A 1 168 ? 14.262 -14.180 -14.899 1.00 86.50 168 LEU A CA 1
ATOM 1222 C C . LEU A 1 168 ? 14.841 -15.445 -15.534 1.00 86.50 168 LEU A C 1
ATOM 1224 O O . LEU A 1 168 ? 15.809 -16.016 -15.030 1.00 86.50 168 LEU A O 1
ATOM 1228 N N . ASN A 1 169 ? 14.274 -15.850 -16.668 1.00 89.94 169 ASN A N 1
ATOM 1229 C CA . ASN A 1 169 ? 14.852 -16.905 -17.484 1.00 89.94 169 ASN A CA 1
ATOM 1230 C C . ASN A 1 169 ? 16.050 -16.333 -18.255 1.00 89.94 169 ASN A C 1
ATOM 1232 O O . ASN A 1 169 ? 15.916 -15.878 -19.390 1.00 89.94 169 ASN A O 1
ATOM 1236 N N . TRP A 1 170 ? 17.215 -16.307 -17.606 1.00 91.12 170 TRP A N 1
ATOM 1237 C CA . TRP A 1 170 ? 18.439 -15.743 -18.176 1.00 91.12 170 TRP A CA 1
ATOM 1238 C C . TRP A 1 170 ? 18.863 -16.428 -19.470 1.00 91.12 170 TRP A C 1
ATOM 1240 O O . TRP A 1 170 ? 19.260 -15.737 -20.400 1.00 91.12 170 TRP A O 1
ATOM 1250 N N . GLN A 1 171 ? 18.687 -17.746 -19.564 1.00 92.00 171 GLN A N 1
ATOM 1251 C CA . GLN A 1 171 ? 18.990 -18.499 -20.781 1.00 92.00 171 GLN A CA 1
ATOM 1252 C C . GLN A 1 171 ? 18.139 -18.011 -21.955 1.00 92.00 171 GLN A C 1
ATOM 1254 O O . GLN A 1 171 ? 18.677 -17.682 -23.007 1.00 92.00 171 GLN A O 1
ATOM 1259 N N . LEU A 1 172 ? 16.824 -17.870 -21.758 1.00 90.75 172 LEU A N 1
ATOM 1260 C CA . LEU A 1 172 ? 15.934 -17.325 -22.783 1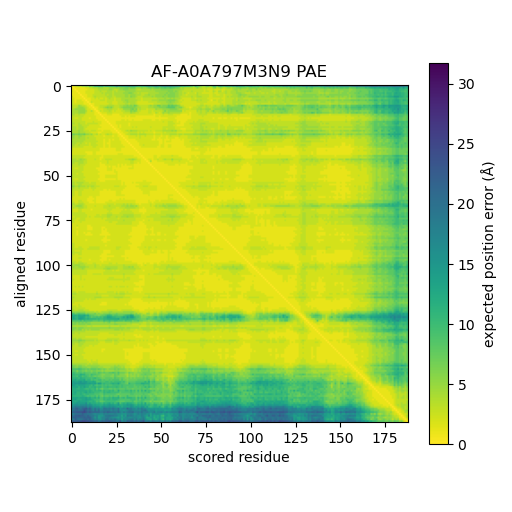.00 90.75 172 LEU A CA 1
ATOM 1261 C C . LEU A 1 172 ? 16.271 -15.864 -23.114 1.00 90.75 172 LEU A C 1
ATOM 1263 O O . LEU A 1 172 ? 16.233 -15.468 -24.276 1.00 90.75 172 LEU A O 1
ATOM 1267 N N . ILE A 1 173 ? 16.611 -15.048 -22.111 1.00 90.50 173 ILE A N 1
ATOM 1268 C CA . ILE A 1 173 ? 17.016 -13.650 -22.322 1.00 90.50 173 ILE A CA 1
ATOM 1269 C C . ILE A 1 173 ? 18.280 -13.578 -23.187 1.00 90.50 173 ILE A C 1
ATOM 1271 O O . ILE A 1 173 ? 18.340 -12.755 -24.099 1.00 90.50 173 ILE A O 1
ATOM 1275 N N . GLU A 1 174 ? 19.278 -14.417 -22.917 1.00 91.31 174 GLU A N 1
ATOM 1276 C CA . GLU A 1 174 ? 20.518 -14.504 -23.694 1.00 91.31 174 GLU A CA 1
ATOM 1277 C C . GLU A 1 174 ? 20.265 -15.031 -25.108 1.00 91.31 174 GLU A C 1
ATOM 1279 O O . GLU A 1 174 ? 20.744 -14.437 -26.075 1.00 91.31 174 GLU A O 1
ATOM 1284 N N . GLU A 1 175 ? 19.446 -16.077 -25.244 1.00 92.50 175 GLU A N 1
ATOM 1285 C CA . GLU A 1 175 ? 19.025 -16.632 -26.530 1.00 92.50 175 GLU A CA 1
ATOM 1286 C C . GLU A 1 175 ? 18.355 -15.558 -27.393 1.00 92.50 175 GLU A C 1
ATOM 1288 O O . GLU A 1 175 ? 18.767 -15.327 -28.531 1.00 92.50 175 GLU A O 1
ATOM 1293 N N . VAL A 1 176 ? 17.365 -14.846 -26.850 1.00 89.62 176 VAL A N 1
ATOM 1294 C CA . VAL A 1 176 ? 16.675 -13.770 -27.569 1.00 89.62 176 VAL A CA 1
ATOM 1295 C C . VAL A 1 176 ? 17.642 -12.634 -27.888 1.00 89.62 176 VAL A C 1
ATOM 1297 O O . VAL A 1 176 ? 17.652 -12.158 -29.020 1.00 89.62 176 VAL A O 1
ATOM 1300 N N . ARG A 1 177 ? 18.507 -12.234 -26.945 1.00 88.50 177 ARG A N 1
ATOM 1301 C CA . ARG A 1 177 ? 19.502 -11.172 -27.160 1.00 88.50 177 ARG A CA 1
ATOM 1302 C C . ARG A 1 177 ? 20.476 -11.510 -28.289 1.00 88.50 177 ARG A C 1
ATOM 1304 O O . ARG A 1 177 ? 20.815 -10.614 -29.053 1.00 88.50 177 ARG A O 1
ATOM 1311 N N . SER A 1 178 ? 20.875 -12.775 -28.436 1.00 90.44 178 SER A N 1
ATOM 1312 C CA . SER A 1 178 ? 21.759 -13.225 -29.524 1.00 90.44 178 SER A CA 1
ATOM 1313 C C . SER A 1 178 ? 21.139 -13.083 -30.922 1.00 90.44 178 SER A C 1
ATOM 1315 O O . SER A 1 178 ? 21.861 -12.986 -31.911 1.00 90.44 178 SER A O 1
ATOM 1317 N N . ARG A 1 179 ? 19.802 -13.035 -31.005 1.00 90.19 179 ARG A N 1
ATOM 1318 C CA . ARG A 1 179 ? 19.042 -12.858 -32.253 1.00 90.19 179 ARG A CA 1
ATOM 1319 C C . ARG A 1 179 ? 18.781 -11.390 -32.595 1.00 90.19 179 ARG A C 1
ATOM 1321 O O . ARG A 1 179 ? 18.286 -11.109 -33.684 1.00 90.19 179 ARG A O 1
ATOM 1328 N N . LEU A 1 180 ? 19.074 -10.458 -31.684 1.00 90.25 180 LEU A N 1
ATOM 1329 C CA . LEU A 1 180 ? 18.879 -9.026 -31.908 1.00 90.25 180 LEU A CA 1
ATOM 1330 C C . LEU A 1 180 ? 20.079 -8.436 -32.648 1.00 90.25 180 LEU A C 1
ATOM 1332 O O . LEU A 1 180 ? 21.231 -8.686 -32.293 1.00 90.25 180 LEU A O 1
ATOM 1336 N N . THR A 1 181 ? 19.820 -7.594 -33.649 1.00 89.88 181 THR A N 1
ATOM 1337 C CA . THR A 1 181 ? 20.897 -6.794 -34.244 1.00 89.88 181 THR A CA 1
ATOM 1338 C C . THR A 1 181 ? 21.350 -5.707 -33.258 1.00 89.88 181 THR A C 1
ATOM 1340 O O . THR A 1 181 ? 20.549 -5.258 -32.433 1.00 89.88 181 THR A O 1
ATOM 1343 N N . PRO A 1 182 ? 22.601 -5.210 -33.339 1.00 83.38 182 PRO A N 1
ATOM 1344 C CA . PRO A 1 182 ? 23.102 -4.181 -32.419 1.00 83.38 182 PRO A CA 1
ATOM 1345 C C . PRO A 1 182 ? 22.273 -2.885 -32.403 1.00 83.38 182 PRO A C 1
ATOM 1347 O O . PRO A 1 182 ? 22.304 -2.136 -31.430 1.00 83.38 182 PRO A O 1
ATOM 1350 N N . GLN A 1 183 ? 21.534 -2.604 -33.481 1.00 88.62 183 GLN A N 1
ATOM 1351 C CA . GLN A 1 183 ? 20.677 -1.424 -33.621 1.00 88.62 183 GLN A CA 1
ATOM 1352 C C . GLN A 1 183 ? 19.215 -1.696 -33.230 1.00 88.62 183 GLN A C 1
ATOM 1354 O O . GLN A 1 183 ? 18.417 -0.757 -33.145 1.00 88.62 183 GLN A O 1
ATOM 1359 N N . GLN A 1 184 ? 18.837 -2.956 -32.997 1.00 85.19 184 GLN A N 1
ATOM 1360 C CA . GLN A 1 184 ? 17.462 -3.339 -32.708 1.00 85.19 184 GLN A CA 1
ATOM 1361 C C . GLN A 1 184 ? 17.096 -3.012 -31.257 1.00 85.19 184 GLN A C 1
ATOM 1363 O O . GLN A 1 184 ? 17.539 -3.653 -30.310 1.00 85.19 184 GLN A O 1
ATOM 1368 N N . LYS A 1 185 ? 16.241 -1.998 -31.092 1.00 77.75 185 LYS A N 1
ATOM 1369 C CA . LYS A 1 185 ? 15.781 -1.512 -29.779 1.00 77.75 185 LYS A CA 1
ATOM 1370 C C . LYS A 1 185 ? 14.538 -2.225 -29.240 1.00 77.75 185 LYS A C 1
ATOM 1372 O O . LYS A 1 185 ? 14.231 -2.079 -28.062 1.00 77.75 185 LYS A O 1
ATOM 1377 N N . TYR A 1 186 ? 13.814 -2.957 -30.088 1.00 83.06 186 TYR A N 1
ATOM 1378 C CA . TYR A 1 186 ? 12.528 -3.564 -29.743 1.00 83.06 186 TYR A CA 1
ATOM 1379 C C . TYR A 1 186 ? 12.485 -5.040 -30.145 1.00 83.06 186 TYR A C 1
ATOM 1381 O O . TYR A 1 186 ? 12.945 -5.417 -31.225 1.00 83.06 186 TYR A O 1
ATOM 1389 N N . ILE A 1 187 ? 11.894 -5.852 -29.273 1.00 80.12 187 ILE A N 1
ATOM 1390 C CA . ILE A 1 187 ? 11.510 -7.238 -29.546 1.00 80.12 187 ILE A CA 1
ATOM 1391 C C . ILE A 1 187 ? 10.056 -7.175 -30.032 1.00 80.12 187 ILE A C 1
ATOM 1393 O O . ILE A 1 187 ? 9.239 -6.510 -29.392 1.00 80.12 187 ILE A O 1
ATOM 1397 N N . ARG A 1 188 ? 9.759 -7.771 -31.188 1.00 71.00 188 ARG A N 1
ATOM 1398 C CA . ARG A 1 188 ? 8.403 -7.894 -31.740 1.00 71.00 188 ARG A CA 1
ATOM 1399 C C . ARG A 1 188 ? 8.003 -9.355 -31.770 1.00 71.00 188 ARG A C 1
ATOM 1401 O O . ARG A 1 188 ? 8.913 -10.175 -32.019 1.00 71.00 188 ARG A O 1
#

InterPro domains:
  IPR003781 CoA-binding [PF02629] (33-126)
  IPR016102 Succinyl-CoA synthetase-like [G3DSA:3.40.50.261] (32-169)
  IPR016102 Succinyl-CoA synthetase-like [SSF52210] (24-132)

Mean predicted aligned error: 4.36 Å

Nearest PDB structures (foldseek):
  3dmy-assembly1_A  TM=9.761E-01  e=1.903E-15  Escherichia coli K-12
  3dmy-assembly1_B  TM=9.767E-01  e=1.117E-14  Escherichia coli K-12
  6pfn-assembly2_C  TM=8.070E-01  e=4.809E-07  Francisella tularensis subsp. tularensis SCHU S4
  6mel-assembly1_A  TM=5.757E-01  e=2.249E-05  Campylobacter jejuni
  6rxm-assembly3_C  TM=4.346E-01  e=1.667E-01  Escherichia coli K-12